Protein AF-A0A1Q9NBZ8-F1 (afdb_monomer_lite)

Foldseek 3Di:
DPDCVVVLLLVLQQVAFAPLCPVFFPPVPTGGNQRLLQQLLVLLLVQLVVLQVVCVVVVPPDDRDPSNLSSVCSNCVCSLCSPVNHDDPVVCVVDVCSVVVVVVSSVVSLVVVLVVCCVVPVVVSVVSCCSHPNPCDPLSVLSSVLSSLLSQLVVLVVCVVVVRGDPVSSVVSNVVSVVSLVVCCVSTVVSVVCVVVCVSPPDPVNVVVVVD

Sequence (212 aa):
MPNFQHYWGISRLKQLLRQGWVNNVPISAIESVADHSFAVGYFSYIFSLWENDLRSKKKQDLLKLEASKYCVAGLFHDIAESYYIDFDKNVIDLVPEAKSLKKTAETRGFNKILEFWAKKNRNISKNMEKLFIENLDQESKLFIEVIDKIELHWQTLTYYMNNWISLSNAQPFITSTYEFIKKNQEKFNFIENLLKEKLIFENLQNVIDIKK

Radius of gyration: 18.51 Å; chains: 1; bounding box: 54×41×49 Å

Structure (mmCIF, N/CA/C/O backbone):
data_AF-A0A1Q9NBZ8-F1
#
_entry.id   AF-A0A1Q9NBZ8-F1
#
loop_
_atom_site.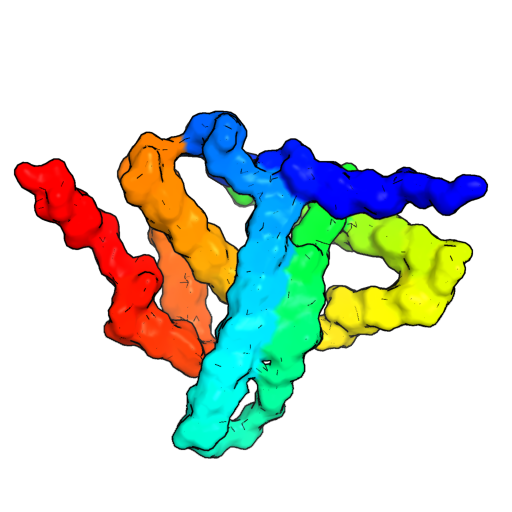group_PDB
_atom_site.id
_atom_site.type_symbol
_atom_site.label_atom_id
_atom_site.label_alt_id
_atom_site.label_comp_id
_atom_site.label_asym_id
_atom_site.label_entity_id
_atom_site.label_seq_id
_atom_site.pdbx_PDB_ins_code
_atom_site.Cartn_x
_atom_site.Cartn_y
_atom_site.Cartn_z
_atom_site.occupancy
_atom_site.B_iso_or_equiv
_atom_site.auth_seq_id
_atom_site.auth_comp_id
_atom_site.auth_asym_id
_atom_site.auth_atom_id
_atom_site.pdbx_PDB_model_num
ATOM 1 N N . MET A 1 1 ? -28.990 1.080 -21.555 1.00 34.16 1 MET A N 1
ATOM 2 C CA . MET A 1 1 ? -27.771 0.322 -21.187 1.00 34.16 1 MET A CA 1
ATOM 3 C C . MET A 1 1 ? -27.045 1.067 -20.072 1.00 34.16 1 MET A C 1
ATOM 5 O O . MET A 1 1 ? -27.006 2.292 -20.148 1.00 34.16 1 MET A O 1
ATOM 9 N N . PRO A 1 2 ? -26.519 0.404 -19.026 1.00 46.19 2 PRO A N 1
ATOM 10 C CA . PRO A 1 2 ? -25.691 1.080 -18.028 1.00 46.19 2 PRO A CA 1
ATOM 11 C C . PRO A 1 2 ? -24.441 1.657 -18.710 1.00 46.19 2 PRO A C 1
ATOM 13 O O . PRO A 1 2 ? -23.781 0.953 -19.468 1.00 46.19 2 PRO A O 1
ATOM 16 N N . ASN A 1 3 ? -24.121 2.934 -18.477 1.00 45.06 3 ASN A N 1
ATOM 17 C CA . ASN A 1 3 ? -22.893 3.547 -18.998 1.00 45.06 3 ASN A CA 1
ATOM 18 C C . ASN A 1 3 ? -21.668 2.870 -18.357 1.00 45.06 3 ASN A C 1
ATOM 20 O O . ASN A 1 3 ? -21.327 3.157 -17.211 1.00 45.06 3 ASN A O 1
ATOM 24 N N . PHE A 1 4 ? -20.994 1.996 -19.111 1.00 51.19 4 PHE A N 1
ATOM 25 C CA . PHE A 1 4 ? -19.791 1.253 -18.702 1.00 51.19 4 PHE A CA 1
ATOM 26 C C . PHE A 1 4 ? -18.537 2.122 -18.506 1.00 51.19 4 PHE A C 1
ATOM 28 O O . PHE A 1 4 ? -17.512 1.627 -18.043 1.00 51.19 4 PHE A O 1
ATOM 35 N N . GLN A 1 5 ? -18.614 3.424 -18.788 1.00 51.50 5 GLN A N 1
ATOM 36 C CA . GLN A 1 5 ? -17.497 4.373 -18.699 1.00 51.50 5 GLN A CA 1
ATOM 37 C C . GLN A 1 5 ? -16.867 4.502 -17.300 1.00 51.50 5 GLN A C 1
ATOM 39 O O . GLN A 1 5 ? -15.828 5.131 -17.172 1.00 51.50 5 GLN A O 1
ATOM 44 N N . HIS A 1 6 ? -17.450 3.913 -16.251 1.00 53.34 6 HIS A N 1
ATOM 45 C CA . HIS A 1 6 ? -16.929 4.006 -14.878 1.00 53.34 6 HIS A CA 1
ATOM 46 C C . HIS A 1 6 ? -16.349 2.698 -14.337 1.00 53.34 6 HIS A C 1
ATOM 48 O O . HIS A 1 6 ? -15.442 2.746 -13.510 1.00 53.34 6 HIS A O 1
ATOM 54 N N . TYR A 1 7 ? -16.723 1.546 -14.915 1.00 57.97 7 TYR A N 1
ATOM 55 C CA . TYR A 1 7 ? -15.861 0.357 -14.850 1.00 57.97 7 TYR A CA 1
ATOM 56 C C . TYR A 1 7 ? -14.496 0.630 -15.490 1.00 57.97 7 TYR A C 1
ATOM 58 O O . TYR A 1 7 ? -13.533 -0.073 -15.197 1.00 57.97 7 TYR A O 1
ATOM 66 N N . TRP A 1 8 ? -14.399 1.673 -16.320 1.00 59.75 8 TRP A N 1
ATOM 67 C CA . TRP A 1 8 ? -13.157 2.142 -16.918 1.00 59.75 8 TRP A CA 1
ATOM 68 C C . TRP A 1 8 ? -12.096 2.518 -15.883 1.00 59.75 8 TRP A C 1
ATOM 70 O O . TRP A 1 8 ? -10.940 2.222 -16.126 1.00 59.75 8 TRP A O 1
ATOM 80 N N . GLY A 1 9 ? -12.454 3.086 -14.723 1.00 72.56 9 GLY A N 1
ATOM 81 C CA . GLY A 1 9 ? -11.465 3.452 -13.699 1.00 72.56 9 GLY A CA 1
ATOM 82 C C . GLY A 1 9 ? -10.737 2.224 -13.145 1.00 72.56 9 GLY A C 1
ATOM 83 O O . GLY A 1 9 ? -9.520 2.114 -13.250 1.00 72.56 9 GLY A O 1
ATOM 84 N N . ILE A 1 10 ? -11.500 1.240 -12.662 1.00 79.75 10 ILE A N 1
ATOM 85 C CA . ILE A 1 10 ? -10.950 -0.031 -12.163 1.00 79.75 10 ILE A CA 1
ATOM 86 C C . ILE A 1 10 ? -10.291 -0.839 -13.286 1.00 79.75 10 ILE A C 1
ATOM 88 O O . ILE A 1 10 ? -9.217 -1.399 -13.097 1.00 79.75 10 ILE A O 1
ATOM 92 N N . SER A 1 11 ? -10.901 -0.888 -14.475 1.00 85.12 11 SER A N 1
ATOM 93 C CA . SER A 1 11 ? -10.314 -1.592 -15.625 1.00 85.12 11 SER A CA 1
ATOM 94 C C . SER A 1 11 ? -9.009 -0.946 -16.084 1.00 85.12 11 SER A C 1
ATOM 96 O O . SER A 1 11 ? -8.118 -1.646 -16.547 1.00 85.12 11 SER A O 1
ATOM 98 N N . ARG A 1 12 ? -8.876 0.373 -15.923 1.00 87.62 12 ARG A N 1
ATOM 99 C CA . ARG A 1 12 ? -7.651 1.109 -16.216 1.00 87.62 12 ARG A CA 1
ATOM 100 C C . ARG A 1 12 ? -6.565 0.818 -15.193 1.00 87.62 12 ARG A C 1
ATOM 102 O O . ARG A 1 12 ? -5.446 0.578 -15.616 1.00 87.62 12 ARG A O 1
ATOM 109 N N . LEU A 1 13 ? -6.877 0.733 -13.897 1.00 91.06 13 LEU A N 1
ATOM 110 C CA . LEU A 1 13 ? -5.887 0.317 -12.889 1.00 91.06 13 LEU A CA 1
ATOM 111 C C . LEU A 1 13 ? -5.285 -1.063 -13.193 1.00 91.06 13 LEU A C 1
ATOM 113 O O . LEU A 1 13 ? -4.101 -1.257 -12.969 1.00 91.06 13 LEU A O 1
ATOM 117 N N . LYS A 1 14 ? -6.066 -1.989 -13.769 1.00 92.69 14 LYS A N 1
ATOM 118 C CA . LYS A 1 14 ? -5.575 -3.312 -14.208 1.00 92.69 14 LYS A CA 1
ATOM 119 C C . LYS A 1 14 ? -4.603 -3.258 -15.391 1.00 92.69 14 LYS A C 1
ATOM 121 O O . LYS A 1 14 ? -3.900 -4.223 -15.647 1.00 92.69 14 LYS A O 1
ATOM 126 N N . GLN A 1 15 ? -4.621 -2.173 -16.160 1.00 90.81 15 GLN A N 1
ATOM 127 C CA . GLN A 1 15 ? -3.758 -1.976 -17.329 1.00 90.81 15 GLN A CA 1
ATOM 128 C C . GLN A 1 15 ? -2.574 -1.052 -17.023 1.00 90.81 15 GLN A C 1
ATOM 130 O O . GLN A 1 15 ? -1.613 -1.012 -17.787 1.00 90.81 15 GLN A O 1
ATOM 135 N N . LEU A 1 16 ? -2.655 -0.281 -15.938 1.00 92.31 16 LEU A N 1
ATOM 136 C CA . LEU A 1 16 ? -1.588 0.601 -15.494 1.00 92.31 16 LEU A CA 1
ATOM 137 C C . LEU A 1 16 ? -0.566 -0.214 -14.713 1.00 92.31 16 LEU A C 1
ATOM 139 O O . LEU A 1 16 ? -0.859 -0.695 -13.625 1.00 92.31 16 LEU A O 1
ATOM 143 N N . LEU A 1 17 ? 0.624 -0.354 -15.285 1.00 94.62 17 LEU A N 1
ATOM 144 C CA . LEU A 1 17 ? 1.777 -0.932 -14.607 1.00 94.62 17 LEU A CA 1
ATOM 145 C C . LEU A 1 17 ? 2.313 0.048 -13.564 1.00 94.62 17 LEU A C 1
ATOM 147 O O . LEU A 1 17 ? 2.378 1.256 -13.833 1.00 94.62 17 LEU A O 1
ATOM 151 N N . ARG A 1 18 ? 2.757 -0.474 -12.419 1.00 93.75 18 ARG A N 1
ATOM 152 C CA . ARG A 1 18 ? 3.440 0.344 -11.412 1.00 93.75 18 ARG A CA 1
ATOM 153 C C . ARG A 1 18 ? 4.768 0.874 -11.945 1.00 93.75 18 ARG A C 1
ATOM 155 O O . ARG A 1 18 ? 5.666 0.106 -12.300 1.00 93.75 18 ARG A O 1
ATOM 162 N N . GLN A 1 19 ? 4.904 2.195 -11.997 1.00 90.44 19 GLN A N 1
ATOM 163 C CA . GLN A 1 19 ? 5.990 2.869 -12.711 1.00 90.44 19 GLN A CA 1
ATOM 164 C C . GLN A 1 19 ? 7.362 2.607 -12.096 1.00 90.44 19 GLN A C 1
ATOM 166 O O . GLN A 1 19 ? 8.328 2.444 -12.840 1.00 90.44 19 GLN A O 1
ATOM 171 N N . GLY A 1 20 ? 7.440 2.446 -10.771 1.00 88.62 20 GLY A N 1
ATOM 172 C CA . GLY A 1 20 ? 8.697 2.118 -10.087 1.00 88.62 20 GLY A CA 1
ATOM 173 C C . GLY A 1 20 ? 9.365 0.828 -10.592 1.00 88.62 20 GLY A C 1
ATOM 174 O O . GLY A 1 20 ? 10.584 0.671 -10.478 1.00 88.62 20 GLY A O 1
ATOM 175 N N . TRP A 1 21 ? 8.601 -0.079 -11.210 1.00 94.69 21 TRP A N 1
ATOM 176 C CA . TRP A 1 21 ? 9.106 -1.341 -11.754 1.00 94.69 21 TRP A CA 1
ATOM 177 C C . TRP A 1 21 ? 9.472 -1.290 -13.234 1.00 94.69 21 TRP A C 1
ATOM 179 O O . TRP A 1 21 ? 10.262 -2.121 -13.675 1.00 94.69 21 TRP A O 1
ATOM 189 N N . VAL A 1 22 ? 8.961 -0.319 -13.996 1.00 91.25 22 VAL A N 1
ATOM 190 C CA . VAL A 1 22 ? 9.066 -0.277 -15.470 1.00 91.25 22 VAL A CA 1
ATOM 191 C C . VAL A 1 22 ? 10.510 -0.322 -15.964 1.00 91.25 22 VAL A C 1
ATOM 193 O O . VAL A 1 22 ? 10.794 -0.963 -16.972 1.00 91.25 22 VAL A O 1
ATOM 196 N N . ASN A 1 23 ? 11.436 0.286 -15.223 1.00 88.31 23 ASN A N 1
ATOM 197 C CA . ASN A 1 23 ? 12.857 0.308 -15.580 1.00 88.31 23 ASN A CA 1
ATOM 198 C C . ASN A 1 23 ? 13.678 -0.828 -14.941 1.00 88.31 23 ASN A C 1
ATOM 200 O O . ASN A 1 23 ? 14.871 -0.947 -15.214 1.00 88.31 23 ASN A O 1
ATOM 204 N N . ASN A 1 24 ? 13.071 -1.639 -14.072 1.00 92.69 24 ASN A N 1
ATOM 205 C CA . ASN A 1 24 ? 13.775 -2.582 -13.198 1.00 92.69 24 ASN A CA 1
ATOM 206 C C . ASN A 1 24 ? 13.364 -4.047 -13.401 1.00 92.69 24 ASN A C 1
ATOM 208 O O . ASN A 1 24 ? 14.121 -4.934 -13.010 1.00 92.69 24 ASN A O 1
ATOM 212 N N . VAL A 1 25 ? 12.185 -4.292 -13.976 1.00 95.44 25 VAL A N 1
ATOM 213 C CA . VAL A 1 25 ? 11.522 -5.601 -14.062 1.00 95.44 25 VAL A CA 1
ATOM 214 C C . VAL A 1 25 ? 11.033 -5.840 -15.501 1.00 95.44 25 VAL A C 1
ATOM 216 O O . VAL A 1 25 ? 10.588 -4.892 -16.150 1.00 95.44 25 VAL A O 1
ATOM 219 N N . PRO A 1 26 ? 11.080 -7.077 -16.041 1.00 95.50 26 PRO A N 1
ATOM 220 C CA . PRO A 1 26 ? 10.480 -7.407 -17.330 1.00 95.50 26 PRO A CA 1
ATOM 221 C C . PRO A 1 26 ? 9.008 -7.005 -17.396 1.00 95.50 26 PRO A C 1
ATOM 223 O O . PRO A 1 26 ? 8.225 -7.373 -16.526 1.00 95.50 26 PRO A O 1
ATOM 226 N N . ILE A 1 27 ? 8.612 -6.324 -18.473 1.00 93.56 27 ILE A N 1
ATOM 227 C CA . ILE A 1 27 ? 7.264 -5.754 -18.617 1.00 93.56 27 ILE A CA 1
ATOM 228 C C . ILE A 1 27 ? 6.130 -6.773 -18.431 1.00 93.56 27 ILE A C 1
ATOM 230 O O . ILE A 1 27 ? 5.077 -6.432 -17.907 1.00 93.56 27 ILE A O 1
ATOM 234 N N . SER A 1 28 ? 6.353 -8.034 -18.814 1.00 93.88 28 SER A N 1
ATOM 235 C CA . SER A 1 28 ? 5.382 -9.125 -18.671 1.00 93.88 28 SER A CA 1
ATOM 236 C C . SER A 1 28 ? 5.165 -9.589 -17.229 1.00 93.88 28 SER A C 1
ATOM 238 O O . SER A 1 28 ? 4.247 -10.364 -16.983 1.00 93.88 28 SER A O 1
ATOM 240 N N . ALA A 1 29 ? 6.037 -9.184 -16.307 1.00 95.12 29 ALA A N 1
ATOM 241 C CA . ALA A 1 29 ? 6.014 -9.571 -14.902 1.00 95.12 29 ALA A CA 1
ATOM 242 C C . ALA A 1 29 ? 5.629 -8.415 -13.966 1.00 95.12 29 ALA A C 1
ATOM 244 O O . ALA A 1 29 ? 5.439 -8.649 -12.775 1.00 95.12 29 ALA A O 1
ATOM 245 N N . ILE A 1 30 ? 5.533 -7.184 -14.480 1.00 96.44 30 ILE A N 1
ATOM 246 C CA . ILE A 1 30 ? 5.185 -6.020 -13.668 1.00 96.44 30 ILE A CA 1
ATOM 247 C C . ILE A 1 30 ? 3.715 -6.108 -13.262 1.00 96.44 30 ILE A C 1
ATOM 249 O O . ILE A 1 30 ? 2.828 -6.218 -14.107 1.00 96.44 30 ILE A O 1
ATOM 253 N N . GLU A 1 31 ? 3.474 -6.015 -11.961 1.00 97.12 31 GLU A N 1
ATOM 254 C CA . GLU A 1 31 ? 2.144 -5.875 -11.386 1.00 97.12 31 GLU A CA 1
ATOM 255 C C . GLU A 1 31 ? 1.420 -4.618 -11.892 1.00 97.12 31 GLU A C 1
ATOM 257 O O . GLU A 1 31 ? 2.016 -3.562 -12.156 1.00 97.12 31 GLU A O 1
ATOM 262 N N . SER A 1 32 ? 0.100 -4.711 -11.975 1.00 96.69 32 SER A N 1
ATOM 263 C CA . SER A 1 32 ? -0.737 -3.542 -12.191 1.00 96.69 32 SER A CA 1
ATOM 264 C C . SER A 1 32 ? -0.991 -2.785 -10.882 1.00 96.69 32 SER A C 1
ATOM 266 O O . SER A 1 32 ? -0.898 -3.342 -9.789 1.00 96.69 32 SER A O 1
ATOM 268 N N . VAL A 1 33 ? -1.404 -1.519 -10.971 1.00 95.06 33 VAL A N 1
ATOM 269 C CA . VAL A 1 33 ? -1.858 -0.744 -9.799 1.00 95.06 33 VAL A CA 1
ATOM 270 C C . VAL A 1 33 ? -3.049 -1.430 -9.114 1.00 95.06 33 VAL A C 1
ATOM 272 O O . VAL A 1 33 ? -3.221 -1.331 -7.898 1.00 95.06 33 VAL A O 1
ATOM 275 N N . ALA A 1 34 ? -3.875 -2.164 -9.870 1.00 95.19 34 ALA A N 1
ATOM 276 C CA . ALA A 1 34 ? -4.969 -2.945 -9.297 1.00 95.19 34 ALA A CA 1
ATOM 277 C C . ALA A 1 34 ? -4.481 -4.140 -8.461 1.00 95.19 34 ALA A C 1
ATOM 279 O O . ALA A 1 34 ? -5.104 -4.428 -7.437 1.00 95.19 34 ALA A O 1
ATOM 280 N N . ASP A 1 35 ? -3.402 -4.814 -8.873 1.00 97.44 35 ASP A N 1
ATOM 281 C CA . ASP A 1 35 ? -2.810 -5.928 -8.117 1.00 97.44 35 ASP A CA 1
ATOM 282 C C . ASP A 1 35 ? -2.250 -5.419 -6.785 1.00 97.44 35 ASP A C 1
ATOM 284 O O . ASP A 1 35 ? -2.621 -5.926 -5.724 1.00 97.44 35 ASP A O 1
ATOM 288 N N . HIS A 1 36 ? -1.491 -4.323 -6.840 1.00 96.94 36 HIS A N 1
ATOM 289 C CA . HIS A 1 36 ? -0.984 -3.622 -5.665 1.00 96.94 36 HIS A CA 1
ATOM 290 C C . HIS A 1 36 ? -2.111 -3.184 -4.717 1.00 96.94 36 HIS A C 1
ATOM 292 O O . HIS A 1 36 ? -2.119 -3.521 -3.533 1.00 96.94 36 HIS A O 1
ATOM 298 N N . SER A 1 37 ? -3.132 -2.492 -5.235 1.00 95.31 37 SER A N 1
ATOM 299 C CA . SER A 1 37 ? -4.272 -2.031 -4.428 1.00 95.31 37 SER A CA 1
ATOM 300 C C . SER A 1 37 ? -5.023 -3.193 -3.769 1.00 95.31 37 SER A C 1
ATOM 302 O O . SER A 1 37 ? -5.477 -3.081 -2.626 1.00 95.31 37 SER A O 1
ATOM 304 N N . PHE A 1 38 ? -5.151 -4.326 -4.468 1.00 97.31 38 PHE A N 1
ATOM 305 C CA . PHE A 1 38 ? -5.721 -5.543 -3.900 1.00 97.31 38 PHE A CA 1
ATOM 306 C C . PHE A 1 38 ? -4.866 -6.080 -2.748 1.00 97.31 38 PHE A C 1
ATOM 308 O O . PHE A 1 38 ? -5.410 -6.351 -1.674 1.00 97.31 38 PHE A O 1
ATOM 315 N N . ALA A 1 39 ? -3.549 -6.188 -2.938 1.00 97.81 39 ALA A N 1
ATOM 316 C CA . ALA A 1 39 ? -2.622 -6.659 -1.914 1.00 97.81 39 ALA A CA 1
ATOM 317 C C . ALA A 1 39 ? -2.627 -5.746 -0.677 1.00 97.81 39 ALA A C 1
ATOM 319 O O . ALA A 1 39 ? -2.778 -6.236 0.443 1.00 97.81 39 ALA A O 1
ATOM 320 N N . VAL A 1 40 ? -2.588 -4.422 -0.863 1.00 97.38 40 VAL A N 1
ATOM 321 C CA . VAL A 1 40 ? -2.685 -3.442 0.231 1.00 97.38 40 VAL A CA 1
ATOM 322 C C . VAL A 1 40 ? -4.015 -3.570 0.972 1.00 97.38 40 VAL A C 1
ATOM 324 O O . VAL A 1 40 ? -4.030 -3.557 2.203 1.00 97.38 40 VAL A O 1
ATOM 327 N N . GLY A 1 41 ? -5.139 -3.743 0.270 1.00 96.50 41 GLY A N 1
ATOM 328 C CA . GLY A 1 41 ? -6.445 -3.979 0.894 1.00 96.50 41 GLY A CA 1
ATOM 329 C C . GLY A 1 41 ? -6.494 -5.277 1.708 1.00 96.50 41 GLY A C 1
ATOM 330 O O . GLY A 1 41 ? -6.924 -5.277 2.866 1.00 96.50 41 GLY A O 1
ATOM 331 N N . TYR A 1 42 ? -6.000 -6.376 1.133 1.00 97.88 42 TYR A N 1
ATOM 332 C CA . TYR A 1 42 ? -5.918 -7.680 1.790 1.00 97.88 42 TYR A CA 1
ATOM 333 C C . TYR A 1 42 ? -5.033 -7.635 3.041 1.00 97.88 42 TYR A C 1
ATOM 335 O O . TYR A 1 42 ? -5.474 -8.017 4.128 1.00 97.88 42 TYR A O 1
ATOM 343 N N . PHE A 1 43 ? -3.815 -7.105 2.926 1.00 97.50 43 PHE A N 1
ATOM 344 C CA . PHE A 1 43 ? -2.917 -6.935 4.061 1.00 97.50 43 PHE A CA 1
ATOM 345 C C . PHE A 1 43 ? -3.521 -6.006 5.108 1.00 97.50 43 PHE A C 1
ATOM 347 O O . PHE A 1 43 ? -3.513 -6.349 6.285 1.00 97.50 43 PHE A O 1
ATOM 354 N N . SER A 1 44 ? -4.154 -4.903 4.713 1.00 96.81 44 SER A N 1
ATOM 355 C CA . SER A 1 44 ? -4.814 -3.998 5.659 1.00 96.81 44 SER A CA 1
ATOM 356 C C . SER A 1 44 ? -5.877 -4.713 6.498 1.00 96.81 44 SER A C 1
ATOM 358 O O . SER A 1 44 ? -5.968 -4.490 7.707 1.00 96.81 44 SER A O 1
ATOM 360 N N . TYR A 1 45 ? -6.639 -5.630 5.893 1.00 97.06 45 TYR A N 1
ATOM 361 C CA . TYR A 1 45 ? -7.573 -6.481 6.625 1.00 97.06 45 TYR A CA 1
ATOM 362 C C . TYR A 1 45 ? -6.844 -7.393 7.623 1.00 97.06 45 TYR A C 1
ATOM 364 O O . TYR A 1 45 ? -7.123 -7.338 8.821 1.00 97.06 45 TYR A O 1
ATOM 372 N N . ILE A 1 46 ? -5.877 -8.190 7.161 1.00 97.75 46 ILE A N 1
ATOM 373 C CA . ILE A 1 46 ? -5.162 -9.168 7.997 1.00 97.75 46 ILE A CA 1
ATOM 374 C C . ILE A 1 46 ? -4.392 -8.493 9.140 1.00 97.75 46 ILE A C 1
ATOM 376 O O . ILE A 1 46 ? -4.533 -8.883 10.300 1.00 97.75 46 ILE A O 1
ATOM 380 N N . PHE A 1 47 ? -3.629 -7.444 8.846 1.00 96.75 47 PHE A N 1
ATOM 381 C CA . PHE A 1 47 ? -2.830 -6.730 9.838 1.00 96.75 47 PHE A CA 1
ATOM 382 C C . PHE A 1 47 ? -3.680 -5.976 10.852 1.00 96.75 47 PHE A C 1
ATOM 384 O O . PHE A 1 47 ? -3.287 -5.885 12.010 1.00 96.75 47 PHE A O 1
ATOM 391 N N . SER A 1 48 ? -4.870 -5.497 10.478 1.00 96.06 48 SER A N 1
ATOM 392 C CA . SER A 1 48 ? -5.782 -4.894 11.456 1.00 96.06 48 SER A CA 1
ATOM 393 C C . SER A 1 48 ? -6.318 -5.929 12.453 1.00 96.06 48 SER A C 1
ATOM 395 O O . SER A 1 48 ? -6.450 -5.635 13.642 1.00 96.06 48 SER A O 1
ATOM 397 N N . LEU A 1 49 ? -6.587 -7.163 12.004 1.00 96.88 49 LEU A N 1
ATOM 398 C CA . LEU A 1 49 ? -6.975 -8.263 12.888 1.00 96.88 49 LEU A CA 1
ATOM 399 C C . LEU A 1 49 ? -5.822 -8.652 13.815 1.00 96.88 49 LEU A C 1
ATOM 401 O O . LEU A 1 49 ? -6.043 -8.811 15.016 1.00 96.88 49 LEU A O 1
ATOM 405 N N . TRP A 1 50 ? -4.605 -8.749 13.277 1.00 95.81 50 TRP A N 1
ATOM 406 C CA . TRP A 1 50 ? -3.422 -9.068 14.070 1.00 95.81 50 TRP A CA 1
ATOM 407 C C . TRP A 1 50 ? -3.114 -7.980 15.104 1.00 95.81 50 TRP A C 1
ATOM 409 O O . TRP A 1 50 ? -2.915 -8.280 16.278 1.00 95.81 50 TRP A O 1
ATOM 419 N N . GLU A 1 51 ? -3.162 -6.710 14.707 1.00 95.50 51 GLU A N 1
ATOM 420 C CA . GLU A 1 51 ? -2.951 -5.580 15.610 1.00 95.50 51 GLU A CA 1
ATOM 421 C C . GLU A 1 51 ? -3.968 -5.574 16.755 1.00 95.50 51 GLU A C 1
ATOM 423 O O . GLU A 1 51 ? -3.600 -5.379 17.910 1.00 95.50 51 GLU A O 1
ATOM 428 N N . ASN A 1 52 ? -5.241 -5.852 16.464 1.00 94.94 52 ASN A N 1
ATOM 429 C CA . ASN A 1 52 ? -6.281 -5.952 17.486 1.00 94.94 52 ASN A CA 1
ATOM 430 C C . ASN A 1 52 ? -6.027 -7.091 18.486 1.00 94.94 52 ASN A C 1
ATOM 432 O O . ASN A 1 52 ? -6.226 -6.903 19.688 1.00 94.94 52 ASN A O 1
ATOM 436 N N . ASP A 1 53 ? -5.588 -8.257 18.008 1.00 95.06 53 ASP A N 1
ATOM 437 C CA . ASP A 1 53 ? -5.201 -9.382 18.867 1.00 95.06 53 ASP A CA 1
ATOM 438 C C . ASP A 1 53 ? -4.019 -9.004 19.780 1.00 95.06 53 ASP A C 1
ATOM 440 O O . ASP A 1 53 ? -4.057 -9.242 20.990 1.00 95.06 53 ASP A O 1
ATOM 444 N N . LEU A 1 54 ? -3.009 -8.315 19.242 1.00 93.94 54 LEU A N 1
ATOM 445 C CA . LEU A 1 54 ? -1.856 -7.845 20.015 1.00 93.94 54 LEU A CA 1
ATOM 446 C C . LEU A 1 54 ? -2.226 -6.770 21.045 1.00 93.94 54 LEU A C 1
ATOM 448 O O . LEU A 1 54 ? -1.791 -6.864 22.196 1.00 93.94 54 LEU A O 1
ATOM 452 N N . ARG A 1 55 ? -3.057 -5.786 20.673 1.00 92.75 55 ARG A N 1
ATOM 453 C CA . ARG A 1 55 ? -3.587 -4.757 21.589 1.00 92.75 55 ARG A CA 1
ATOM 454 C C . ARG A 1 55 ? -4.349 -5.400 22.748 1.00 92.75 55 ARG A C 1
ATOM 456 O O . ARG A 1 55 ? -4.123 -5.043 23.906 1.00 92.75 55 ARG A O 1
ATOM 463 N N . SER A 1 56 ? -5.181 -6.402 22.448 1.00 91.06 56 SER A N 1
ATOM 464 C CA . SER A 1 56 ? -5.934 -7.165 23.449 1.00 91.06 56 SER A CA 1
ATOM 465 C C . SER A 1 56 ? -5.009 -7.912 24.416 1.00 91.06 56 SER A C 1
ATOM 467 O O . SER A 1 56 ? -5.155 -7.778 25.633 1.00 91.06 56 SER A O 1
ATOM 469 N N . LYS A 1 57 ? -3.996 -8.622 23.903 1.00 90.31 57 LYS A N 1
ATOM 470 C CA . LYS A 1 57 ? -3.000 -9.341 24.720 1.00 90.31 57 LYS A CA 1
ATOM 471 C C . LYS A 1 57 ? -2.169 -8.409 25.603 1.00 90.31 57 LYS A C 1
ATOM 473 O O . LYS A 1 57 ? -1.895 -8.747 26.753 1.00 90.31 57 LYS A O 1
ATOM 478 N N . LYS A 1 58 ? -1.799 -7.227 25.097 1.00 88.06 58 LYS A N 1
ATOM 479 C CA . LYS A 1 58 ? -1.061 -6.198 25.851 1.00 88.06 58 LYS A CA 1
ATOM 480 C C . LYS A 1 58 ? -1.952 -5.384 26.807 1.00 88.06 58 LYS A C 1
ATOM 482 O O . LYS A 1 58 ? -1.423 -4.535 27.517 1.00 88.06 58 LYS A O 1
ATOM 487 N N . LYS A 1 59 ? -3.272 -5.634 26.850 1.00 82.62 59 LYS A N 1
ATOM 488 C CA . LYS A 1 59 ? -4.265 -4.852 27.617 1.00 82.62 59 LYS A CA 1
ATOM 489 C C . LYS A 1 59 ? -4.167 -3.343 27.348 1.00 82.62 59 LYS A C 1
ATOM 491 O O . LYS A 1 59 ? -4.325 -2.533 28.257 1.00 82.62 59 LYS A O 1
ATOM 496 N N . GLN A 1 60 ? -3.862 -2.970 26.107 1.00 80.00 60 GLN A N 1
ATOM 497 C CA . GLN A 1 60 ? -3.829 -1.571 25.695 1.00 80.00 60 GLN A CA 1
ATOM 498 C C . GLN A 1 60 ? -5.266 -1.069 25.544 1.00 80.00 60 GLN A C 1
ATOM 500 O O . GLN A 1 60 ? -6.049 -1.670 24.811 1.00 80.00 60 GLN A O 1
ATOM 505 N N . ASP A 1 61 ? -5.599 0.036 26.212 1.00 75.44 61 ASP A N 1
ATOM 506 C CA . ASP A 1 61 ? -6.903 0.697 26.086 1.00 75.44 61 ASP A CA 1
ATOM 507 C C . ASP A 1 61 ? -6.940 1.562 24.814 1.00 75.44 61 ASP A C 1
ATOM 509 O O . ASP A 1 61 ? -7.009 2.789 24.843 1.00 75.44 61 ASP A O 1
ATOM 513 N N . LEU A 1 62 ? -6.754 0.902 23.670 1.00 78.56 62 LEU A N 1
ATOM 514 C CA . LEU A 1 62 ? -6.797 1.503 22.343 1.00 78.56 62 LEU A CA 1
ATOM 515 C C . LEU A 1 62 ? -8.057 1.040 21.622 1.00 78.56 62 LEU A C 1
ATOM 517 O O . LEU A 1 62 ? -8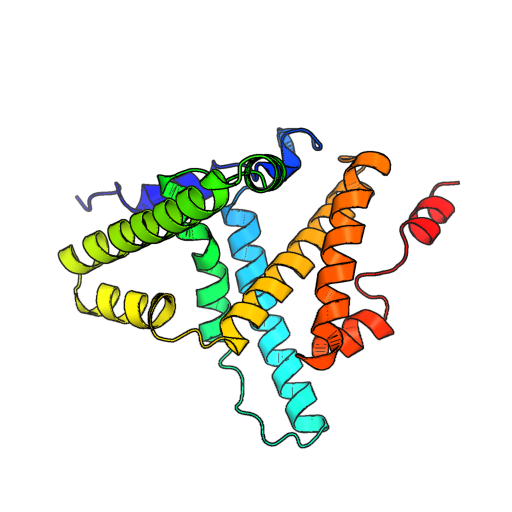.463 -0.120 21.723 1.00 78.56 62 LEU A O 1
ATOM 521 N N . LEU A 1 63 ? -8.643 1.941 20.835 1.00 80.94 63 LEU A N 1
ATOM 522 C CA . LEU A 1 63 ? -9.783 1.603 19.994 1.00 80.94 63 LEU A CA 1
ATOM 523 C C . LEU A 1 63 ? -9.419 0.462 19.037 1.00 80.94 63 LEU A C 1
ATOM 525 O O . LEU A 1 63 ? -8.331 0.416 18.450 1.00 80.94 63 LEU A O 1
ATOM 529 N N . LYS A 1 64 ? -10.361 -0.470 18.890 1.00 87.00 64 LYS A N 1
ATOM 530 C CA . LYS A 1 64 ? -10.244 -1.584 17.957 1.00 87.00 64 LYS A CA 1
ATOM 531 C C . LYS A 1 64 ? -10.250 -1.045 16.527 1.00 87.00 64 LYS A C 1
ATOM 533 O O . LYS A 1 64 ? -11.125 -0.267 16.156 1.00 87.00 64 LYS A O 1
ATOM 538 N N . LEU A 1 65 ? -9.312 -1.511 15.714 1.00 89.94 65 LEU A N 1
ATOM 539 C CA . LEU A 1 65 ? -9.268 -1.208 14.291 1.00 89.94 65 LEU A CA 1
ATOM 540 C C . LEU A 1 65 ? -10.414 -1.932 13.570 1.00 89.94 65 LEU A C 1
ATOM 542 O O . LEU A 1 65 ? -10.538 -3.157 13.653 1.00 89.94 65 LEU A O 1
ATOM 546 N N . GLU A 1 66 ? -11.253 -1.192 12.848 1.00 90.81 66 GLU A N 1
ATOM 547 C CA . GLU A 1 66 ? -12.334 -1.759 12.035 1.00 90.81 66 GLU A CA 1
ATOM 548 C C . GLU A 1 66 ? -11.781 -2.339 10.724 1.00 90.81 66 GLU A C 1
ATOM 550 O O . GLU A 1 66 ? -11.602 -1.625 9.741 1.00 90.81 66 GLU A O 1
ATOM 555 N N . ALA A 1 67 ? -11.511 -3.646 10.683 1.00 92.25 67 ALA A N 1
ATOM 556 C CA . ALA A 1 67 ? -10.810 -4.290 9.565 1.00 92.25 67 ALA A CA 1
ATOM 557 C C . ALA A 1 67 ? -11.404 -4.013 8.170 1.00 92.25 67 ALA A C 1
ATOM 559 O O . ALA A 1 67 ? -10.669 -3.828 7.201 1.00 92.25 67 ALA A O 1
ATOM 560 N N . SER A 1 68 ? -12.733 -3.937 8.056 1.00 90.69 68 SER A N 1
ATOM 561 C CA . SER A 1 68 ? -13.410 -3.592 6.799 1.00 90.69 68 SER A CA 1
ATOM 562 C C . SER A 1 68 ? -13.103 -2.165 6.338 1.00 90.69 68 SER A C 1
ATOM 564 O O . SER A 1 68 ? -12.883 -1.954 5.147 1.00 90.69 68 SER A O 1
ATOM 566 N N . LYS A 1 69 ? -13.028 -1.198 7.263 1.00 88.38 69 LYS A N 1
ATOM 567 C CA . LYS A 1 69 ? -12.646 0.192 6.974 1.00 88.38 69 LYS A CA 1
ATOM 568 C C . LYS A 1 69 ? -11.232 0.250 6.396 1.00 88.38 69 LYS A C 1
ATOM 570 O O . LYS A 1 69 ? -11.033 0.882 5.364 1.00 88.38 69 LYS A O 1
ATOM 575 N N . TYR A 1 70 ? -10.275 -0.440 7.018 1.00 90.56 70 TYR A N 1
ATOM 576 C CA . TYR A 1 70 ? -8.881 -0.476 6.558 1.00 90.56 70 TYR A CA 1
ATOM 577 C C . TYR A 1 70 ? -8.715 -1.211 5.226 1.00 90.56 70 TYR A C 1
ATOM 579 O O . TYR A 1 70 ? -7.991 -0.741 4.356 1.00 90.56 70 TYR A O 1
ATOM 587 N N . CYS A 1 71 ? -9.437 -2.315 5.024 1.00 92.81 71 CYS A N 1
ATOM 588 C CA . CYS A 1 71 ? -9.472 -3.015 3.741 1.00 92.81 71 CYS A CA 1
ATOM 589 C C . CYS A 1 71 ? -9.957 -2.099 2.609 1.00 92.81 71 CYS A C 1
ATOM 591 O O . CYS A 1 71 ? -9.293 -1.965 1.584 1.00 92.81 71 CYS A O 1
ATOM 593 N N . VAL A 1 72 ? -11.083 -1.408 2.817 1.00 89.19 72 VAL A N 1
ATOM 594 C CA . VAL A 1 72 ? -11.625 -0.463 1.831 1.00 89.19 72 VAL A CA 1
ATOM 595 C C . VAL A 1 72 ? -10.680 0.718 1.615 1.00 89.19 72 VAL A C 1
ATOM 597 O O . VAL A 1 72 ? -10.505 1.138 0.477 1.00 89.19 72 VAL A O 1
ATOM 600 N N . ALA A 1 73 ? -10.035 1.229 2.664 1.00 87.88 73 ALA A N 1
ATOM 601 C CA . ALA A 1 73 ? -9.029 2.276 2.518 1.00 87.88 73 ALA A CA 1
ATOM 602 C C . ALA A 1 73 ? -7.861 1.817 1.627 1.00 87.88 73 ALA A C 1
ATOM 604 O O . ALA A 1 73 ? -7.509 2.526 0.688 1.00 87.88 73 ALA A O 1
ATOM 605 N N . GLY A 1 74 ? -7.331 0.611 1.850 1.00 91.19 74 GLY A N 1
ATOM 606 C CA . GLY A 1 74 ? -6.263 0.034 1.030 1.00 91.19 74 GLY A CA 1
ATOM 607 C C . GLY A 1 74 ? -6.670 -0.207 -0.427 1.00 91.19 74 GLY A C 1
ATOM 608 O O . GLY A 1 74 ? -5.942 0.170 -1.336 1.00 91.19 74 GLY A O 1
ATOM 609 N N . LEU A 1 75 ? -7.872 -0.736 -0.675 1.00 90.50 75 LEU A N 1
ATOM 610 C CA . LEU A 1 75 ? -8.369 -1.009 -2.035 1.00 90.50 75 LEU A CA 1
ATOM 611 C C . LEU A 1 75 ? -8.501 0.236 -2.925 1.00 90.50 75 LEU A C 1
ATOM 613 O O . LEU A 1 75 ? -8.570 0.120 -4.146 1.00 90.50 75 LEU A O 1
ATOM 617 N N . PHE A 1 76 ? -8.606 1.415 -2.320 1.00 86.44 76 PHE A N 1
ATOM 618 C CA . PHE A 1 76 ? -8.917 2.658 -3.018 1.00 86.44 76 PHE A CA 1
ATOM 619 C C . PHE A 1 76 ? -7.827 3.721 -2.865 1.00 86.44 76 PHE A C 1
ATOM 621 O O . PHE A 1 76 ? -7.993 4.803 -3.423 1.00 86.44 76 PHE A O 1
ATOM 628 N N . HIS A 1 77 ? -6.743 3.452 -2.131 1.00 86.75 77 HIS A N 1
ATOM 629 C CA . HIS A 1 77 ? -5.733 4.471 -1.833 1.00 86.75 77 HIS A CA 1
ATOM 630 C C . HIS A 1 77 ? -5.120 5.083 -3.109 1.00 86.75 77 HIS A C 1
ATOM 632 O O . HIS A 1 77 ? -5.011 6.305 -3.191 1.00 86.75 77 HIS A O 1
ATOM 638 N N . ASP A 1 78 ? -4.904 4.264 -4.144 1.00 89.12 78 ASP A N 1
ATOM 639 C CA . ASP A 1 78 ? -4.393 4.682 -5.459 1.00 89.12 78 ASP A CA 1
ATOM 640 C C . ASP A 1 78 ? -5.487 4.823 -6.535 1.00 89.12 78 ASP A C 1
ATOM 642 O O . ASP A 1 78 ? -5.215 4.949 -7.731 1.00 89.12 78 ASP A O 1
ATOM 646 N N . ILE A 1 79 ? -6.777 4.858 -6.167 1.00 86.50 79 ILE A N 1
ATOM 647 C CA . ILE A 1 79 ? -7.858 4.887 -7.172 1.00 86.50 79 ILE A CA 1
ATOM 648 C C . ILE A 1 79 ? -7.793 6.119 -8.091 1.00 86.50 79 ILE A C 1
ATOM 650 O O . ILE A 1 79 ? -8.252 6.079 -9.239 1.00 86.50 79 ILE A O 1
ATOM 654 N N . ALA A 1 80 ? -7.208 7.219 -7.614 1.00 84.31 80 ALA A N 1
ATOM 655 C CA . ALA A 1 80 ? -7.037 8.437 -8.395 1.00 84.31 80 ALA A CA 1
ATOM 656 C C . ALA A 1 80 ? -6.055 8.271 -9.573 1.00 84.31 80 ALA A C 1
ATOM 658 O O . ALA A 1 80 ? -6.184 8.987 -10.573 1.00 84.31 80 ALA A O 1
ATOM 659 N N . GLU A 1 81 ? -5.147 7.292 -9.519 1.00 85.25 81 GLU A N 1
ATOM 660 C CA . GLU A 1 81 ? -4.193 6.983 -10.593 1.00 85.25 81 GLU A CA 1
ATOM 661 C C . GLU A 1 81 ? -4.890 6.499 -11.868 1.00 85.25 81 GLU A C 1
ATOM 663 O O . GLU A 1 81 ? -4.405 6.712 -12.981 1.00 85.25 81 GLU A O 1
ATOM 668 N N . SER A 1 82 ? -6.117 5.980 -11.740 1.00 83.81 82 SER A N 1
ATOM 669 C CA . SER A 1 82 ? -6.970 5.666 -12.889 1.00 83.81 82 SER A CA 1
ATOM 670 C C . SER A 1 82 ? -7.243 6.876 -13.794 1.00 83.81 82 SER A C 1
ATOM 672 O O . SER A 1 82 ? -7.564 6.699 -14.968 1.00 83.81 82 SER A O 1
ATOM 674 N N . TYR A 1 83 ? -7.081 8.106 -13.295 1.00 79.75 83 TYR A N 1
ATOM 675 C CA . TYR A 1 83 ? -7.236 9.333 -14.079 1.00 79.75 83 TYR A CA 1
ATOM 676 C C . TYR A 1 83 ? -5.913 9.978 -14.493 1.00 79.75 83 TYR A C 1
ATOM 678 O O . TYR A 1 83 ? -5.874 10.599 -15.556 1.00 79.75 83 TYR A O 1
ATOM 686 N N . TYR A 1 84 ? -4.861 9.861 -13.679 1.00 70.75 84 TYR A N 1
ATOM 687 C CA . TYR A 1 84 ? -3.648 10.674 -13.825 1.00 70.75 84 TYR A CA 1
ATOM 688 C C . TYR A 1 84 ? -2.340 9.883 -13.899 1.00 70.75 84 TYR A C 1
ATOM 690 O O . TYR A 1 84 ? -1.310 10.540 -13.899 1.00 70.75 84 TYR A O 1
ATOM 698 N N . ILE A 1 85 ? -2.407 8.550 -14.057 1.00 74.12 85 ILE A N 1
ATOM 699 C CA . ILE A 1 85 ? -1.291 7.578 -14.054 1.00 74.12 85 ILE A CA 1
ATOM 700 C C . ILE A 1 85 ? -0.542 7.498 -12.710 1.00 74.12 85 ILE A C 1
ATOM 702 O O . ILE A 1 85 ? -0.658 8.397 -11.880 1.00 74.12 85 ILE A O 1
ATOM 706 N N . ASP A 1 86 ? 0.175 6.393 -12.489 1.00 75.69 86 ASP A N 1
ATOM 707 C CA . ASP A 1 86 ? 1.079 6.220 -11.343 1.00 75.69 86 ASP A CA 1
ATOM 708 C C . ASP A 1 86 ? 2.305 7.133 -11.527 1.00 75.69 86 ASP A C 1
ATOM 710 O O . ASP A 1 86 ? 2.905 7.175 -12.606 1.00 75.69 86 ASP A O 1
ATOM 714 N N . PHE A 1 87 ? 2.648 7.911 -10.501 1.00 75.44 87 PHE A N 1
ATOM 715 C CA . PHE A 1 87 ? 3.784 8.832 -10.537 1.00 75.44 87 PHE A CA 1
ATOM 716 C C . PHE A 1 87 ? 5.014 8.180 -9.902 1.00 75.44 87 PHE A C 1
ATOM 718 O O . PHE A 1 87 ? 5.051 7.953 -8.693 1.00 75.44 87 PHE A O 1
ATOM 725 N N . ASP A 1 88 ? 6.071 7.983 -10.695 1.00 76.56 88 ASP A N 1
ATOM 726 C CA . ASP A 1 88 ? 7.346 7.467 -10.193 1.00 76.56 88 ASP A CA 1
ATOM 727 C C . ASP A 1 88 ? 7.940 8.385 -9.105 1.00 76.56 88 ASP A C 1
ATOM 729 O O . ASP A 1 88 ? 8.080 9.603 -9.272 1.00 76.56 88 ASP A O 1
ATOM 733 N N . LYS A 1 89 ? 8.329 7.782 -7.978 1.00 71.31 89 LYS A N 1
ATOM 734 C CA . LYS A 1 89 ? 8.875 8.495 -6.819 1.00 71.31 89 LYS A CA 1
ATOM 735 C C . LYS A 1 89 ? 10.170 9.253 -7.127 1.00 71.31 89 LYS A C 1
ATOM 737 O O . LYS A 1 89 ? 10.353 10.350 -6.607 1.00 71.31 89 LYS A O 1
ATOM 742 N N . ASN A 1 90 ? 11.037 8.724 -7.985 1.00 69.06 90 ASN A N 1
ATOM 743 C CA . ASN A 1 90 ? 12.271 9.393 -8.390 1.00 69.06 90 ASN A CA 1
ATOM 744 C C . ASN A 1 90 ? 11.963 10.689 -9.147 1.00 69.06 90 ASN A C 1
ATOM 746 O O . ASN A 1 90 ? 12.627 11.696 -8.931 1.00 69.06 90 ASN A O 1
ATOM 750 N N . VAL A 1 91 ? 10.915 10.702 -9.978 1.00 69.69 91 VAL A N 1
ATOM 751 C CA . VAL A 1 91 ? 10.462 11.925 -10.662 1.00 69.69 91 VAL A CA 1
ATOM 752 C C . VAL A 1 91 ? 9.914 12.934 -9.651 1.00 69.69 91 VAL A C 1
ATOM 754 O O . VAL A 1 91 ? 10.220 14.123 -9.737 1.00 69.69 91 VAL A O 1
ATOM 757 N N . ILE A 1 92 ? 9.147 12.465 -8.662 1.00 72.25 92 ILE A N 1
ATOM 758 C CA . ILE A 1 92 ? 8.582 13.319 -7.609 1.00 72.25 92 ILE A CA 1
ATOM 759 C C . ILE A 1 92 ? 9.674 13.960 -6.743 1.00 72.25 92 ILE A C 1
ATOM 761 O O . ILE A 1 92 ? 9.559 15.127 -6.375 1.00 72.25 92 ILE A O 1
ATOM 765 N N . ASP A 1 93 ? 10.708 13.207 -6.373 1.00 71.38 93 ASP A N 1
ATOM 766 C CA . ASP A 1 93 ? 11.766 13.705 -5.491 1.00 71.38 93 ASP A CA 1
ATOM 767 C C . ASP A 1 93 ? 12.758 14.632 -6.218 1.00 71.38 93 ASP A C 1
ATOM 769 O O . ASP A 1 93 ? 13.365 15.487 -5.574 1.00 71.38 93 ASP A O 1
ATOM 773 N N . LEU A 1 94 ? 12.872 14.532 -7.549 1.00 72.94 94 LEU A N 1
ATOM 774 C CA . LEU A 1 94 ? 13.712 15.410 -8.374 1.00 72.94 94 LEU A CA 1
ATOM 775 C C . LEU A 1 94 ? 13.049 16.749 -8.736 1.00 72.94 94 LEU A C 1
ATOM 777 O O . LEU A 1 94 ? 13.755 17.703 -9.063 1.00 72.94 94 LEU A O 1
ATOM 781 N N . VAL A 1 95 ? 11.716 16.838 -8.686 1.00 75.75 95 VAL A N 1
ATOM 782 C CA . VAL A 1 95 ? 10.959 18.034 -9.087 1.00 75.75 95 VAL A CA 1
ATOM 783 C C . VAL A 1 95 ? 10.124 18.533 -7.899 1.00 75.75 95 VAL A C 1
ATOM 785 O O . VAL A 1 95 ? 9.088 17.942 -7.593 1.00 75.75 95 VAL A O 1
ATOM 788 N N . PRO A 1 96 ? 10.519 19.625 -7.218 1.00 71.06 96 PRO A N 1
ATOM 789 C CA . PRO A 1 96 ? 9.809 20.145 -6.043 1.00 71.06 96 PRO A CA 1
ATOM 790 C C . PRO A 1 96 ? 8.307 20.388 -6.275 1.00 71.06 96 PRO A C 1
ATOM 792 O O . PRO A 1 96 ? 7.479 20.120 -5.401 1.00 71.06 96 PRO A O 1
ATOM 795 N N . GLU A 1 97 ? 7.936 20.836 -7.475 1.00 77.44 97 GLU A N 1
ATOM 796 C CA . GLU A 1 97 ? 6.557 21.078 -7.899 1.00 77.44 97 GLU A CA 1
ATOM 797 C C . GLU A 1 97 ? 5.769 19.780 -8.144 1.00 77.44 97 GLU A C 1
ATOM 799 O O . GLU A 1 97 ? 4.540 19.781 -8.066 1.00 77.44 97 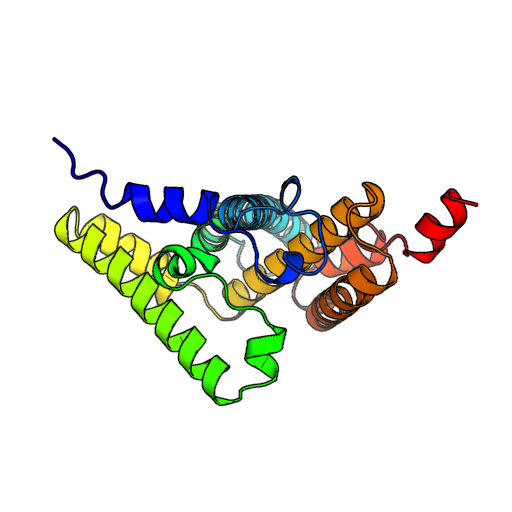GLU A O 1
ATOM 804 N N . ALA A 1 98 ? 6.432 18.645 -8.387 1.00 73.44 98 ALA A N 1
ATOM 805 C CA . ALA A 1 98 ? 5.757 17.377 -8.657 1.00 73.44 98 ALA A CA 1
ATOM 806 C C . ALA A 1 98 ? 4.990 16.853 -7.435 1.00 73.44 98 ALA A C 1
ATOM 808 O O . ALA A 1 98 ? 3.938 16.236 -7.599 1.00 73.44 98 ALA A O 1
ATOM 809 N N . LYS A 1 99 ? 5.432 17.160 -6.205 1.00 74.25 99 LYS A N 1
ATOM 810 C CA . LYS A 1 99 ? 4.691 16.803 -4.978 1.00 74.25 99 LYS A CA 1
ATOM 811 C C . LYS A 1 99 ? 3.336 17.503 -4.899 1.00 74.25 99 LYS A C 1
ATOM 813 O O . LYS A 1 99 ? 2.327 16.870 -4.579 1.00 74.25 99 LYS A O 1
ATOM 818 N N . SER A 1 100 ? 3.293 18.802 -5.198 1.00 79.38 100 SER A N 1
ATOM 819 C CA . SER A 1 100 ? 2.039 19.563 -5.188 1.00 79.38 100 SER A CA 1
ATOM 820 C C . SER A 1 100 ? 1.141 19.179 -6.368 1.00 79.38 100 SER A C 1
ATOM 822 O O . SER A 1 100 ? -0.079 19.068 -6.194 1.00 79.38 100 SER A O 1
ATOM 824 N N . LEU A 1 101 ? 1.729 18.884 -7.535 1.00 79.69 101 LEU A N 1
ATOM 825 C CA . LEU A 1 101 ? 1.006 18.335 -8.680 1.00 79.69 101 LEU A CA 1
ATOM 826 C C . LEU A 1 101 ? 0.374 16.980 -8.360 1.00 79.69 101 LEU A C 1
ATOM 828 O O . LEU A 1 101 ? -0.820 16.827 -8.612 1.00 79.69 101 LEU A O 1
ATOM 832 N N . LYS A 1 102 ? 1.122 16.037 -7.768 1.00 80.00 102 LYS A N 1
ATOM 833 C CA . LYS A 1 102 ? 0.607 14.712 -7.395 1.00 80.00 102 LYS A CA 1
ATOM 834 C C . LYS A 1 102 ? -0.597 14.843 -6.473 1.00 80.00 102 LYS A C 1
ATOM 836 O O . LYS A 1 102 ? -1.674 14.366 -6.807 1.00 80.00 102 LYS A O 1
ATOM 841 N N . LYS A 1 103 ? -0.459 15.600 -5.381 1.00 79.62 103 LYS A N 1
ATOM 842 C CA . LYS A 1 103 ? -1.557 15.823 -4.430 1.00 79.62 103 LYS A CA 1
ATOM 843 C C . LYS A 1 103 ? -2.792 16.435 -5.102 1.00 79.62 103 LYS A C 1
ATOM 845 O O . LYS A 1 103 ? -3.931 16.072 -4.799 1.00 79.62 103 LYS A O 1
ATOM 850 N N . THR A 1 104 ? -2.579 17.366 -6.031 1.00 82.19 104 THR A N 1
ATOM 851 C CA . THR A 1 104 ? -3.664 17.990 -6.801 1.00 82.19 104 THR A CA 1
ATOM 852 C C . THR A 1 104 ? -4.326 16.990 -7.749 1.00 82.19 104 THR A C 1
ATOM 854 O O . THR A 1 104 ? -5.553 16.976 -7.862 1.00 82.19 104 THR A O 1
ATOM 857 N N . ALA A 1 105 ? -3.540 16.150 -8.423 1.00 81.44 105 ALA A N 1
ATOM 858 C CA . ALA A 1 105 ? -4.022 15.099 -9.312 1.00 81.44 105 ALA A CA 1
ATOM 859 C C . ALA A 1 105 ? -4.824 14.041 -8.541 1.00 81.44 105 ALA A C 1
ATOM 861 O O . ALA A 1 105 ? -5.951 13.746 -8.932 1.00 81.44 105 ALA A O 1
ATOM 862 N N . GLU A 1 106 ? -4.308 13.568 -7.404 1.00 81.31 106 GLU A N 1
ATOM 863 C CA . GLU A 1 106 ? -4.984 12.640 -6.492 1.00 81.31 106 GLU A CA 1
ATOM 864 C C . GLU A 1 106 ? -6.341 13.201 -6.046 1.00 81.31 106 GLU A C 1
ATOM 866 O O . GLU A 1 106 ? -7.384 12.583 -6.265 1.00 81.31 106 GLU A O 1
ATOM 871 N N . THR A 1 107 ? -6.350 14.439 -5.534 1.00 81.50 107 THR A N 1
ATOM 872 C CA . THR A 1 107 ? -7.578 15.120 -5.083 1.00 81.50 107 THR A CA 1
ATOM 873 C C . THR A 1 107 ? -8.592 15.259 -6.221 1.00 81.50 107 THR A C 1
ATOM 875 O O . THR A 1 107 ? -9.776 14.968 -6.058 1.00 81.50 107 THR A O 1
ATOM 878 N N . ARG A 1 108 ? -8.146 15.677 -7.412 1.00 82.69 108 ARG A N 1
ATOM 879 C CA . ARG A 1 108 ? -9.026 15.814 -8.582 1.00 82.69 108 ARG A CA 1
ATOM 880 C C . ARG A 1 108 ? -9.547 14.468 -9.075 1.00 82.69 108 ARG A C 1
ATOM 882 O O . ARG A 1 108 ? -10.685 14.402 -9.532 1.00 82.69 108 ARG A O 1
ATOM 889 N N . GLY A 1 109 ? -8.726 13.421 -9.044 1.00 81.25 109 GLY A N 1
ATOM 890 C CA . GLY A 1 109 ? -9.109 12.074 -9.472 1.00 81.25 109 GLY A CA 1
ATOM 891 C C . GLY A 1 109 ? -10.178 11.516 -8.552 1.00 81.25 109 GLY A C 1
ATOM 892 O O . GLY A 1 109 ? -11.220 11.052 -9.013 1.00 81.25 109 GLY A O 1
ATOM 893 N N . PHE A 1 110 ? -9.969 11.691 -7.252 1.00 80.50 110 PHE A N 1
ATOM 894 C CA . PHE A 1 110 ? -10.929 11.308 -6.238 1.00 80.50 110 PHE A CA 1
ATOM 895 C C . PHE A 1 110 ? -12.254 12.086 -6.351 1.00 80.50 110 PHE A C 1
ATOM 897 O O . PHE A 1 110 ? -13.323 11.476 -6.405 1.00 80.50 110 PHE A O 1
ATOM 904 N N . ASN A 1 111 ? -12.209 13.412 -6.519 1.00 83.69 111 ASN A N 1
ATOM 905 C CA . ASN A 1 111 ? -13.419 14.225 -6.703 1.00 83.69 111 ASN A CA 1
ATOM 906 C C . ASN A 1 111 ? -14.226 13.812 -7.942 1.00 83.69 111 ASN A C 1
ATOM 908 O O . ASN A 1 111 ? -15.451 13.751 -7.880 1.00 83.69 111 ASN A O 1
ATOM 912 N N . LYS A 1 112 ? -13.569 13.440 -9.049 1.00 83.81 112 LYS A N 1
ATOM 913 C CA . LYS A 1 112 ? -14.263 12.907 -10.236 1.00 83.81 112 LYS A CA 1
ATOM 914 C C . LYS A 1 112 ? -15.014 11.605 -9.939 1.00 83.81 112 LYS A C 1
ATOM 916 O O . LYS A 1 112 ? -16.100 11.389 -10.480 1.00 83.81 112 LYS A O 1
ATOM 921 N N . ILE A 1 113 ? -14.462 10.746 -9.080 1.00 81.88 113 ILE A N 1
ATOM 922 C CA . ILE A 1 113 ? -15.115 9.504 -8.641 1.00 81.88 113 ILE A CA 1
ATOM 923 C C . ILE A 1 113 ? -16.331 9.822 -7.768 1.00 81.88 113 ILE A C 1
ATOM 925 O O . ILE A 1 113 ? -17.403 9.252 -7.993 1.00 81.88 113 ILE A O 1
ATOM 929 N N . LEU A 1 114 ? -16.199 10.760 -6.825 1.00 84.06 114 LEU A N 1
ATOM 930 C CA . LEU A 1 114 ? -17.319 11.215 -6.001 1.00 84.06 114 LEU A CA 1
ATOM 931 C C . LEU A 1 114 ? -18.430 11.838 -6.846 1.00 84.06 114 LEU A C 1
ATOM 933 O O . LEU A 1 114 ? -19.574 11.413 -6.750 1.00 84.06 114 LEU A O 1
ATOM 937 N N . GLU A 1 115 ? -18.113 12.782 -7.733 1.00 85.69 115 GLU A N 1
ATOM 938 C CA . GLU A 1 115 ? -19.094 13.425 -8.615 1.00 85.69 115 GLU A CA 1
ATOM 939 C C . GLU A 1 115 ? -19.870 12.414 -9.459 1.00 85.69 115 GLU A C 1
ATOM 941 O O . GLU A 1 115 ? -21.080 12.557 -9.670 1.00 85.69 115 GLU A O 1
ATOM 946 N N . PHE A 1 116 ? -19.184 11.379 -9.949 1.00 83.00 116 PHE A N 1
ATOM 947 C CA . PHE A 1 116 ? -19.832 10.296 -10.666 1.00 83.00 116 PHE A CA 1
ATOM 948 C C . PHE A 1 116 ? -20.868 9.588 -9.787 1.00 83.00 116 PHE A C 1
ATOM 950 O O . PHE A 1 116 ? -22.043 9.491 -10.165 1.00 83.00 116 PHE A O 1
ATOM 957 N N . TRP A 1 117 ? -20.455 9.120 -8.608 1.00 83.81 117 TRP A N 1
ATOM 958 C CA . TRP A 1 117 ? -21.374 8.456 -7.694 1.00 83.81 117 TRP A CA 1
ATOM 959 C C . TRP A 1 117 ? -22.467 9.403 -7.218 1.00 83.81 117 TRP A C 1
ATOM 961 O O . TRP A 1 117 ? -23.603 8.971 -7.118 1.00 83.81 117 TRP A O 1
ATOM 971 N N . ALA A 1 118 ? -22.209 10.697 -7.041 1.00 87.00 118 ALA A N 1
ATOM 972 C CA . ALA A 1 118 ? -23.216 11.674 -6.638 1.00 87.00 118 ALA A CA 1
ATOM 973 C C . ALA A 1 118 ? -24.339 11.797 -7.678 1.00 87.00 118 ALA A C 1
ATOM 975 O O . ALA A 1 118 ? -25.511 11.926 -7.313 1.00 87.00 118 ALA A O 1
ATOM 976 N N . LYS A 1 119 ? -23.994 11.699 -8.970 1.00 87.12 119 LYS A N 1
ATOM 977 C CA . LYS A 1 119 ? -24.956 11.684 -10.085 1.00 87.12 119 LYS A CA 1
ATOM 978 C C . LYS A 1 119 ? -25.761 10.384 -10.158 1.00 87.12 119 LYS A C 1
ATOM 980 O O . LYS A 1 119 ? -26.886 10.409 -10.648 1.00 87.12 119 LYS A O 1
ATOM 985 N N . LYS A 1 120 ? -25.205 9.251 -9.712 1.00 85.38 120 LYS A N 1
ATOM 986 C CA . LYS A 1 120 ? -25.880 7.937 -9.747 1.00 85.38 120 LYS A CA 1
ATOM 987 C C . LYS A 1 120 ? -26.654 7.617 -8.475 1.00 85.38 120 LYS A C 1
ATOM 989 O O . LYS A 1 120 ? -27.784 7.151 -8.544 1.00 85.38 120 LYS A O 1
ATOM 994 N N . ASN A 1 121 ? -26.036 7.844 -7.329 1.00 86.25 121 ASN A N 1
ATOM 995 C CA . ASN A 1 121 ? -26.568 7.634 -5.998 1.00 86.25 121 ASN A CA 1
ATOM 996 C C . ASN A 1 121 ? -25.800 8.510 -4.991 1.00 86.25 121 ASN A C 1
ATOM 998 O O . ASN A 1 121 ? -24.689 8.184 -4.563 1.00 86.25 121 ASN A O 1
ATOM 1002 N N . ARG A 1 122 ? -26.433 9.606 -4.559 1.00 88.81 122 ARG A N 1
ATOM 1003 C CA . ARG A 1 122 ? -25.851 10.549 -3.591 1.00 88.81 122 ARG A CA 1
ATOM 1004 C C . ARG A 1 122 ? -25.414 9.888 -2.282 1.00 88.81 122 ARG A C 1
ATOM 1006 O O . ARG A 1 122 ? -24.427 10.329 -1.707 1.00 88.81 122 ARG A O 1
ATOM 1013 N N . ASN A 1 123 ? -26.100 8.841 -1.824 1.00 88.62 123 ASN A N 1
ATOM 1014 C CA . ASN A 1 123 ? -25.728 8.153 -0.586 1.00 88.62 123 ASN A CA 1
ATOM 1015 C C . ASN A 1 123 ? -24.431 7.355 -0.754 1.00 88.62 123 ASN A C 1
ATOM 1017 O O . ASN A 1 123 ? -23.600 7.370 0.147 1.00 88.62 123 ASN A O 1
ATOM 1021 N N . ILE A 1 124 ? -24.215 6.724 -1.916 1.00 83.56 124 ILE A N 1
ATOM 1022 C CA . ILE A 1 124 ? -22.940 6.050 -2.215 1.00 83.56 124 ILE A CA 1
ATOM 1023 C C . ILE A 1 124 ? -21.800 7.071 -2.229 1.00 83.56 124 ILE A C 1
ATOM 1025 O O . ILE A 1 124 ? -20.789 6.850 -1.572 1.00 83.56 124 ILE A O 1
ATOM 1029 N N . SER A 1 125 ? -21.988 8.213 -2.898 1.00 84.06 125 SER A N 1
ATOM 1030 C CA . SER A 1 125 ? -20.987 9.288 -2.912 1.00 84.06 125 SER A CA 1
ATOM 1031 C C . SER A 1 125 ? -20.646 9.783 -1.514 1.00 84.06 125 SER A C 1
ATOM 1033 O O . SER A 1 125 ? -19.473 9.854 -1.178 1.00 84.06 125 SER A O 1
ATOM 1035 N N . LYS A 1 126 ? -21.657 10.084 -0.689 1.00 84.25 126 LYS A N 1
ATOM 1036 C CA . LYS A 1 126 ? -21.446 10.535 0.693 1.00 84.25 126 LYS A CA 1
ATOM 1037 C C . LYS A 1 126 ? -20.718 9.488 1.526 1.00 84.25 126 LYS A C 1
ATOM 1039 O O . LYS A 1 126 ? -19.826 9.831 2.284 1.00 84.25 126 LYS A O 1
ATOM 1044 N N . ASN A 1 127 ? -21.064 8.210 1.374 1.00 81.94 127 ASN A N 1
ATOM 1045 C CA . ASN A 1 127 ? -20.384 7.135 2.093 1.00 81.94 127 ASN A CA 1
ATOM 1046 C C . ASN A 1 127 ? -18.919 6.997 1.659 1.00 81.94 127 ASN A C 1
ATOM 1048 O O . ASN A 1 127 ? -18.058 6.817 2.514 1.00 81.94 127 ASN A O 1
ATOM 1052 N N . MET A 1 128 ? -18.622 7.118 0.362 1.00 78.00 128 MET A N 1
ATOM 1053 C CA . MET A 1 128 ? -17.245 7.133 -0.138 1.00 78.00 128 MET A CA 1
ATOM 1054 C C . MET A 1 128 ? -16.480 8.355 0.372 1.00 78.00 128 MET A C 1
ATOM 1056 O O . MET A 1 128 ? -15.397 8.211 0.920 1.00 78.00 128 MET A O 1
ATOM 1060 N N . GLU A 1 129 ? -17.050 9.549 0.263 1.00 79.69 129 GLU A N 1
ATOM 1061 C CA . GLU A 1 129 ? -16.457 10.778 0.795 1.00 79.69 129 GLU A CA 1
ATOM 1062 C C . GLU A 1 129 ? -16.132 10.642 2.285 1.00 79.69 129 GLU A C 1
ATOM 1064 O O . GLU A 1 129 ? -15.003 10.901 2.697 1.00 79.69 129 GLU A O 1
ATOM 1069 N N . LYS A 1 130 ? -17.066 10.096 3.071 1.00 75.75 130 LYS A N 1
ATOM 1070 C CA . LYS A 1 130 ? -16.839 9.801 4.484 1.00 75.75 130 LYS A CA 1
ATOM 1071 C C . LYS A 1 130 ? -15.654 8.847 4.667 1.00 75.75 130 LYS A C 1
ATOM 1073 O O . LYS A 1 130 ? -14.791 9.094 5.498 1.00 75.75 130 LYS A O 1
ATOM 1078 N N . LEU A 1 131 ? -15.594 7.758 3.900 1.00 70.31 131 LEU A N 1
ATOM 1079 C CA . LEU A 1 131 ? -14.528 6.751 3.986 1.00 70.31 131 LEU A C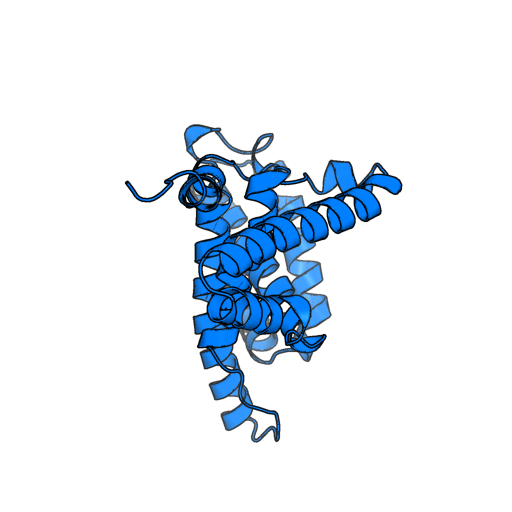A 1
ATOM 1080 C C . LEU A 1 131 ? -13.139 7.294 3.610 1.00 70.31 131 LEU A C 1
ATOM 1082 O O . LEU A 1 131 ? -12.157 6.866 4.210 1.00 70.31 131 LEU A O 1
ATOM 1086 N N . PHE A 1 132 ? -13.056 8.232 2.664 1.00 67.75 132 PHE A N 1
ATOM 1087 C CA . PHE A 1 132 ? -11.793 8.643 2.037 1.00 67.75 132 PHE A CA 1
ATOM 1088 C C . PHE A 1 132 ? -11.305 10.045 2.419 1.00 67.75 132 PHE A C 1
ATOM 1090 O O . PHE A 1 132 ? -10.102 10.249 2.563 1.00 67.75 132 PHE A O 1
ATOM 1097 N N . ILE A 1 133 ? -12.211 11.010 2.588 1.00 61.66 133 ILE A N 1
ATOM 1098 C CA . ILE A 1 133 ? -11.879 12.411 2.886 1.00 61.66 133 ILE A CA 1
ATOM 1099 C C . ILE A 1 133 ? -11.999 12.689 4.386 1.00 61.66 133 ILE A C 1
ATOM 1101 O O . ILE A 1 133 ? -11.123 13.341 4.954 1.00 61.66 133 ILE A O 1
ATOM 1105 N N . GLU A 1 134 ? -13.045 12.176 5.038 1.00 55.03 134 GLU A N 1
ATOM 1106 C CA . GLU A 1 134 ? -13.407 12.617 6.393 1.00 55.03 134 GLU A CA 1
ATOM 1107 C C . GLU A 1 134 ? -12.981 11.654 7.522 1.00 55.03 134 GLU A C 1
ATOM 1109 O O . GLU A 1 134 ? -12.809 12.106 8.650 1.00 55.03 134 GLU A O 1
ATOM 1114 N N . ASN A 1 135 ? -12.756 10.353 7.260 1.00 52.81 135 ASN A N 1
ATOM 1115 C CA . ASN A 1 135 ? -12.595 9.343 8.331 1.00 52.81 135 ASN A CA 1
ATOM 1116 C C . ASN A 1 135 ? -11.213 8.692 8.490 1.00 52.81 135 ASN A C 1
ATOM 1118 O O . ASN A 1 135 ? -11.070 7.828 9.363 1.00 52.81 135 ASN A O 1
ATOM 1122 N N . LEU A 1 136 ? -10.206 9.018 7.681 1.00 65.12 136 LEU A N 1
ATOM 1123 C CA . LEU A 1 136 ? -8.850 8.546 7.975 1.00 65.12 136 LEU A CA 1
ATOM 1124 C C . LEU A 1 136 ? -8.148 9.614 8.810 1.00 65.12 136 LEU A C 1
ATOM 1126 O O . LEU A 1 136 ? -7.560 10.565 8.285 1.00 65.12 136 LEU A O 1
ATOM 1130 N N . ASP A 1 137 ? -8.248 9.449 10.129 1.00 79.94 137 ASP A N 1
ATOM 1131 C CA . ASP A 1 137 ? -7.359 10.115 11.074 1.00 79.94 137 ASP A CA 1
ATOM 1132 C C . ASP A 1 137 ? -5.885 9.831 10.725 1.00 79.94 137 ASP A C 1
ATOM 1134 O O . ASP A 1 137 ? -5.546 9.000 9.874 1.00 79.94 137 ASP A O 1
ATOM 1138 N N . GLN A 1 138 ? -4.981 10.579 11.353 1.00 85.25 138 GLN A N 1
ATOM 1139 C CA . GLN A 1 138 ? -3.558 10.482 11.044 1.00 85.25 138 GLN A CA 1
ATOM 1140 C C . GLN A 1 138 ? -2.988 9.079 11.318 1.00 85.25 138 GLN A C 1
ATOM 1142 O O . GLN A 1 138 ? -2.117 8.635 10.574 1.00 85.25 138 GLN A O 1
ATOM 1147 N N . GLU A 1 139 ? -3.498 8.369 12.330 1.00 87.19 139 GLU A N 1
ATOM 1148 C CA . GLU A 1 139 ? -3.110 6.982 12.618 1.00 87.19 139 GLU A CA 1
ATOM 1149 C C . GLU A 1 139 ? -3.540 6.049 11.484 1.00 87.19 139 GLU A C 1
ATOM 1151 O O . GLU A 1 139 ? -2.751 5.233 11.019 1.00 87.19 139 GLU A O 1
ATOM 1156 N N . SER A 1 140 ? -4.762 6.204 10.980 1.00 87.12 140 SER A N 1
ATOM 1157 C CA . SER A 1 140 ? -5.303 5.365 9.920 1.00 87.12 140 SER A CA 1
ATOM 1158 C C . SER A 1 140 ? -4.587 5.584 8.593 1.00 87.12 140 SER A C 1
ATOM 1160 O O . SER A 1 140 ? -4.321 4.621 7.880 1.00 87.12 140 SER A O 1
ATOM 1162 N N . LYS A 1 141 ? -4.235 6.836 8.271 1.00 88.31 141 LYS A N 1
ATOM 1163 C CA . LYS A 1 141 ? -3.392 7.149 7.105 1.00 88.31 141 LYS A CA 1
ATOM 1164 C C . LYS A 1 141 ? -2.025 6.494 7.236 1.00 88.31 141 LYS A C 1
ATOM 1166 O O . LYS A 1 141 ? -1.599 5.797 6.323 1.00 88.31 141 LYS A O 1
ATOM 1171 N N . LEU A 1 142 ? -1.391 6.648 8.399 1.00 92.38 142 LEU A N 1
ATOM 1172 C CA . LEU A 1 142 ? -0.097 6.035 8.672 1.00 92.38 142 LEU A CA 1
ATOM 1173 C C . LEU A 1 142 ? -0.157 4.503 8.596 1.00 92.38 142 LEU A C 1
ATOM 1175 O O . LEU A 1 142 ? 0.771 3.888 8.084 1.00 92.38 142 LEU A O 1
ATOM 1179 N N . PHE A 1 143 ? -1.240 3.885 9.071 1.00 94.00 143 PHE A N 1
ATOM 1180 C CA . PHE A 1 143 ? -1.443 2.443 8.959 1.00 94.00 143 PHE A CA 1
ATOM 1181 C C . PHE A 1 143 ? -1.425 2.005 7.490 1.00 94.00 143 PHE A C 1
ATOM 1183 O O . PHE A 1 143 ? -0.667 1.106 7.140 1.00 94.00 143 PHE A O 1
ATOM 1190 N N . ILE A 1 144 ? -2.193 2.666 6.616 1.00 94.31 144 ILE A N 1
ATOM 1191 C CA . ILE A 1 144 ? -2.216 2.337 5.181 1.00 94.31 144 ILE A CA 1
ATOM 1192 C C . ILE A 1 144 ? -0.849 2.578 4.528 1.00 94.31 144 ILE A C 1
ATOM 1194 O O . ILE A 1 144 ? -0.393 1.721 3.781 1.00 94.31 144 ILE A O 1
ATOM 1198 N N . GLU A 1 145 ? -0.153 3.670 4.860 1.00 93.75 145 GLU A N 1
ATOM 1199 C CA . GLU A 1 145 ? 1.210 3.933 4.365 1.00 93.75 145 GLU A CA 1
ATOM 1200 C C . GLU A 1 145 ? 2.214 2.849 4.794 1.00 93.75 145 GLU A C 1
ATOM 1202 O O . GLU A 1 145 ? 3.083 2.454 4.017 1.00 93.75 145 GLU A O 1
ATOM 1207 N N . VAL A 1 146 ? 2.106 2.342 6.027 1.00 95.94 146 VAL A N 1
ATOM 1208 C CA . VAL A 1 146 ? 2.922 1.216 6.500 1.00 95.94 146 VAL A CA 1
ATOM 1209 C C . VAL A 1 146 ? 2.610 -0.046 5.703 1.00 95.94 146 VAL A C 1
ATOM 1211 O O . VAL A 1 146 ? 3.542 -0.730 5.283 1.00 95.94 146 VAL A O 1
ATOM 1214 N N . ILE A 1 147 ? 1.329 -0.362 5.492 1.00 96.94 147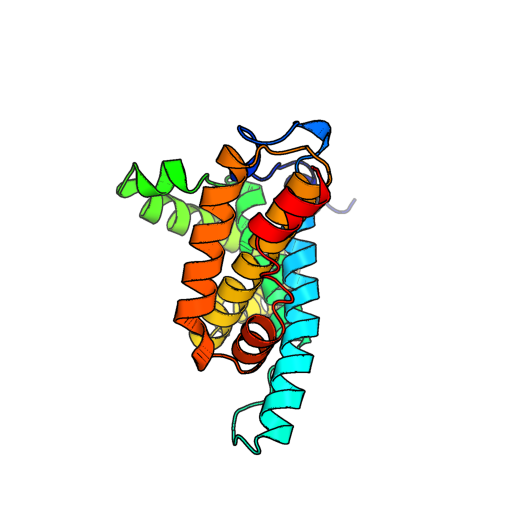 ILE A N 1
ATOM 1215 C CA . ILE A 1 147 ? 0.931 -1.556 4.740 1.00 96.94 147 ILE A CA 1
ATOM 1216 C C . ILE A 1 147 ? 1.381 -1.471 3.277 1.00 96.94 147 ILE A C 1
ATOM 1218 O O . ILE A 1 147 ? 1.931 -2.449 2.781 1.00 96.94 147 ILE A O 1
ATOM 1222 N N . ASP A 1 148 ? 1.241 -0.317 2.619 1.00 96.19 148 ASP A N 1
ATOM 1223 C CA . ASP A 1 148 ? 1.795 -0.061 1.277 1.00 96.19 148 ASP A CA 1
ATOM 1224 C C . ASP A 1 148 ? 3.306 -0.349 1.230 1.00 96.19 148 ASP A C 1
ATOM 1226 O O . ASP A 1 148 ? 3.803 -1.032 0.338 1.00 96.19 148 ASP A O 1
ATOM 1230 N N . LYS A 1 149 ? 4.066 0.088 2.241 1.00 94.81 149 LYS A N 1
ATOM 1231 C CA . LYS A 1 149 ? 5.517 -0.158 2.291 1.00 94.81 149 LYS A CA 1
ATOM 1232 C C . LYS A 1 149 ? 5.880 -1.614 2.575 1.00 94.81 149 LYS A C 1
ATOM 1234 O O . LYS A 1 149 ? 6.895 -2.082 2.061 1.00 94.81 149 LYS A O 1
ATOM 1239 N N . ILE A 1 150 ? 5.084 -2.317 3.376 1.00 94.81 150 ILE A N 1
ATOM 1240 C CA . ILE A 1 150 ? 5.233 -3.759 3.613 1.00 94.81 150 ILE A CA 1
ATOM 1241 C C . ILE A 1 150 ? 4.964 -4.538 2.324 1.00 94.81 150 ILE A C 1
ATOM 1243 O O . ILE A 1 150 ? 5.746 -5.416 1.964 1.00 94.81 150 ILE A O 1
ATOM 1247 N N . GLU A 1 151 ? 3.896 -4.185 1.613 1.00 96.44 151 GLU A N 1
ATOM 1248 C CA . GLU A 1 151 ? 3.540 -4.777 0.327 1.00 96.44 151 GLU A CA 1
ATOM 1249 C C . GLU A 1 151 ? 4.663 -4.569 -0.695 1.00 96.44 151 GLU A C 1
ATOM 1251 O O . GLU A 1 151 ? 5.186 -5.548 -1.229 1.00 96.44 151 GLU A O 1
ATOM 1256 N N . LEU A 1 152 ? 5.144 -3.329 -0.842 1.00 94.75 152 LEU A N 1
ATOM 1257 C CA . LEU A 1 152 ? 6.228 -2.987 -1.759 1.00 94.75 152 LEU A CA 1
ATOM 1258 C C . LEU A 1 152 ? 7.504 -3.785 -1.454 1.00 94.75 152 LEU A C 1
ATOM 1260 O O . LEU A 1 152 ? 8.216 -4.224 -2.363 1.00 94.75 152 LEU A O 1
ATOM 1264 N N . HIS A 1 153 ? 7.802 -3.991 -0.168 1.00 92.94 153 HIS A N 1
ATOM 1265 C CA . HIS A 1 153 ? 8.935 -4.803 0.261 1.00 92.94 153 HIS A CA 1
ATOM 1266 C C . HIS A 1 153 ? 8.775 -6.263 -0.179 1.00 92.94 153 HIS A C 1
ATOM 1268 O O . HIS A 1 153 ? 9.672 -6.815 -0.821 1.00 92.94 153 HIS A O 1
ATOM 1274 N N . TRP A 1 154 ? 7.629 -6.883 0.112 1.00 92.94 154 TRP A N 1
ATOM 1275 C CA . TRP A 1 154 ? 7.350 -8.260 -0.298 1.00 92.94 154 TRP A CA 1
ATOM 1276 C C . TRP A 1 154 ? 7.340 -8.436 -1.811 1.00 92.94 154 TRP A C 1
ATOM 1278 O O . TRP A 1 154 ? 7.870 -9.433 -2.310 1.00 92.94 154 TRP A O 1
ATOM 1288 N N . GLN A 1 155 ? 6.805 -7.469 -2.550 1.00 95.62 155 GLN A N 1
ATOM 1289 C CA . GLN A 1 155 ? 6.813 -7.507 -4.003 1.00 95.62 155 GLN A CA 1
ATOM 1290 C C . GLN A 1 155 ? 8.244 -7.439 -4.550 1.00 95.62 155 GLN A C 1
ATOM 1292 O O . GLN A 1 155 ? 8.609 -8.222 -5.429 1.00 95.62 155 GLN A O 1
ATOM 1297 N N . THR A 1 156 ? 9.099 -6.592 -3.962 1.00 93.81 156 THR A N 1
ATOM 1298 C CA . THR A 1 156 ? 10.528 -6.530 -4.313 1.00 93.81 156 THR A CA 1
ATOM 1299 C C . THR A 1 156 ? 11.215 -7.882 -4.106 1.00 93.81 156 THR A C 1
ATOM 1301 O O . THR A 1 156 ? 11.924 -8.364 -4.993 1.00 93.81 156 THR A O 1
ATOM 1304 N N . LEU A 1 157 ? 10.996 -8.517 -2.949 1.00 91.31 157 LEU A N 1
ATOM 1305 C CA . LEU A 1 157 ? 11.556 -9.836 -2.646 1.00 91.31 157 LEU A CA 1
ATOM 1306 C C . LEU A 1 157 ? 11.035 -10.899 -3.614 1.00 91.31 157 LEU A C 1
ATOM 1308 O O . LEU A 1 157 ? 11.810 -11.721 -4.097 1.00 91.31 157 LEU A O 1
ATOM 1312 N N . THR A 1 158 ? 9.747 -10.855 -3.950 1.00 93.31 158 THR A N 1
ATOM 1313 C CA . THR A 1 158 ? 9.124 -11.774 -4.910 1.00 93.31 158 THR A CA 1
ATOM 1314 C C . THR A 1 158 ? 9.775 -11.654 -6.281 1.00 93.31 158 THR A C 1
ATOM 1316 O O . THR A 1 158 ? 10.198 -12.660 -6.853 1.00 93.31 158 THR A O 1
ATOM 1319 N N . TYR A 1 159 ? 9.941 -10.436 -6.795 1.00 95.56 159 TYR A N 1
ATOM 1320 C CA . TYR A 1 159 ? 10.653 -10.210 -8.051 1.00 95.56 159 TYR A CA 1
ATOM 1321 C C . TYR A 1 159 ? 12.103 -10.691 -7.991 1.00 95.56 159 TYR A C 1
ATOM 1323 O O . TYR A 1 159 ? 12.586 -11.296 -8.950 1.00 95.56 159 TYR A O 1
ATOM 1331 N N . TYR A 1 160 ? 12.796 -10.469 -6.873 1.00 92.19 160 TYR A N 1
ATOM 1332 C CA . TYR A 1 160 ? 14.184 -10.898 -6.714 1.00 92.19 160 TYR A CA 1
ATOM 1333 C C . TYR A 1 160 ? 14.313 -12.428 -6.695 1.00 92.19 160 TYR A C 1
ATOM 1335 O O . TYR A 1 160 ? 15.149 -12.994 -7.402 1.00 92.19 160 TYR A O 1
ATOM 1343 N N . MET A 1 161 ? 13.444 -13.120 -5.952 1.00 89.88 161 MET A N 1
ATOM 1344 C CA . MET A 1 161 ? 13.417 -14.585 -5.888 1.00 89.88 161 MET A CA 1
ATOM 1345 C C . MET A 1 161 ? 13.144 -15.218 -7.257 1.00 89.88 161 MET A C 1
ATOM 1347 O O . MET A 1 161 ? 13.766 -16.227 -7.593 1.00 89.88 161 MET A O 1
ATOM 1351 N N . ASN A 1 162 ? 12.297 -14.583 -8.074 1.00 93.69 162 ASN A N 1
ATOM 1352 C CA . ASN A 1 162 ? 11.997 -15.001 -9.446 1.00 93.69 162 ASN A CA 1
ATOM 1353 C C . ASN A 1 162 ? 13.056 -14.568 -10.485 1.00 93.69 162 ASN A C 1
ATOM 1355 O O . ASN A 1 162 ? 12.899 -14.845 -11.672 1.00 93.69 162 ASN A O 1
ATOM 1359 N N . ASN A 1 163 ? 14.153 -13.927 -10.061 1.00 94.06 163 ASN A N 1
ATOM 1360 C CA . ASN A 1 163 ? 15.202 -13.365 -10.925 1.00 94.06 163 ASN A CA 1
ATOM 1361 C C . ASN A 1 163 ? 14.683 -12.327 -11.944 1.00 94.06 163 ASN A C 1
ATOM 1363 O O . ASN A 1 163 ? 15.255 -12.166 -13.021 1.00 94.06 163 ASN A O 1
ATOM 1367 N N . TRP A 1 164 ? 13.601 -11.620 -11.617 1.00 96.38 164 TRP A N 1
ATOM 1368 C CA . TRP A 1 164 ? 13.030 -10.563 -12.457 1.00 96.38 164 TRP A CA 1
ATOM 1369 C C . TRP A 1 164 ? 13.603 -9.178 -12.156 1.00 96.38 164 TRP A C 1
ATOM 1371 O O . TRP A 1 164 ? 13.434 -8.266 -12.951 1.00 96.38 164 TRP A O 1
ATOM 1381 N N . ILE A 1 165 ? 14.309 -9.017 -11.042 1.00 95.19 165 ILE A N 1
ATOM 1382 C CA . ILE A 1 165 ? 15.050 -7.803 -10.694 1.00 95.19 165 ILE A CA 1
ATOM 1383 C C . ILE A 1 165 ? 16.438 -8.203 -10.190 1.00 95.19 165 ILE A C 1
ATOM 1385 O O . ILE A 1 165 ? 16.596 -9.221 -9.510 1.00 95.19 165 ILE A O 1
ATOM 1389 N N . SER A 1 166 ? 17.462 -7.420 -10.528 1.00 92.88 166 SER A N 1
ATOM 1390 C CA . SER A 1 166 ? 18.809 -7.631 -9.996 1.00 92.88 166 SER A CA 1
ATOM 1391 C C . SER A 1 166 ? 18.898 -7.191 -8.534 1.00 92.88 166 SER A C 1
ATOM 1393 O O . SER A 1 166 ? 18.133 -6.345 -8.071 1.00 92.88 166 SER A O 1
ATOM 1395 N N . LEU A 1 167 ? 19.896 -7.703 -7.809 1.00 88.56 167 LEU A N 1
ATOM 1396 C CA . LEU A 1 167 ? 20.170 -7.266 -6.438 1.00 88.56 167 LEU A CA 1
ATOM 1397 C C . LEU A 1 167 ? 20.391 -5.746 -6.353 1.00 88.56 167 LEU A C 1
ATOM 1399 O O . LEU A 1 167 ? 19.832 -5.090 -5.478 1.00 88.56 167 LEU A O 1
ATOM 1403 N N . SER A 1 168 ? 21.172 -5.185 -7.283 1.00 91.12 168 SER A N 1
ATOM 1404 C CA . SER A 1 168 ? 21.478 -3.750 -7.317 1.00 91.12 168 SER A CA 1
ATOM 1405 C C . SER A 1 168 ? 20.227 -2.889 -7.476 1.00 91.12 168 SER A C 1
ATOM 1407 O O . SER A 1 168 ? 20.154 -1.817 -6.884 1.00 91.12 168 SER A O 1
ATOM 1409 N N . ASN A 1 169 ? 19.242 -3.366 -8.243 1.00 93.00 169 ASN A N 1
ATOM 1410 C CA . ASN A 1 169 ? 18.004 -2.636 -8.504 1.00 93.00 169 ASN A CA 1
ATOM 1411 C C . ASN A 1 169 ? 16.957 -2.873 -7.407 1.00 93.00 169 ASN A C 1
ATOM 1413 O O . ASN A 1 169 ? 16.153 -1.988 -7.141 1.00 93.00 169 ASN A O 1
ATOM 1417 N N . ALA A 1 170 ? 16.977 -4.029 -6.739 1.00 91.44 170 ALA A N 1
ATOM 1418 C CA . ALA A 1 170 ? 16.096 -4.341 -5.613 1.00 91.44 170 ALA A CA 1
ATOM 1419 C C . ALA A 1 170 ? 16.499 -3.616 -4.317 1.00 91.44 170 ALA A C 1
ATOM 1421 O O . ALA A 1 170 ? 15.640 -3.196 -3.538 1.00 91.44 170 ALA A O 1
ATOM 1422 N N . GLN A 1 171 ? 17.805 -3.447 -4.083 1.00 89.69 171 GLN A N 1
ATOM 1423 C CA . GLN A 1 171 ? 18.346 -2.925 -2.827 1.00 89.69 171 GLN A CA 1
ATOM 1424 C C . GLN A 1 171 ? 17.756 -1.563 -2.402 1.00 89.69 171 GLN A C 1
ATOM 1426 O O . GLN A 1 171 ? 17.404 -1.436 -1.228 1.00 89.69 171 GLN A O 1
ATOM 1431 N N . PRO A 1 172 ? 17.581 -0.555 -3.282 1.00 90.06 172 PRO A N 1
ATOM 1432 C CA . PRO A 1 172 ? 17.005 0.733 -2.884 1.00 90.06 172 PRO A CA 1
ATOM 1433 C C . PRO A 1 172 ? 15.560 0.630 -2.371 1.00 90.06 172 PRO A C 1
ATOM 1435 O O . PRO A 1 172 ? 15.195 1.300 -1.400 1.00 90.06 172 PRO A O 1
ATOM 1438 N N . PHE A 1 173 ? 14.735 -0.234 -2.974 1.00 90.56 173 PHE A N 1
ATOM 1439 C CA . PHE A 1 173 ? 13.359 -0.471 -2.526 1.00 90.56 173 PHE A CA 1
ATOM 1440 C C . PHE A 1 173 ? 13.342 -1.153 -1.158 1.00 90.56 173 PHE A C 1
ATOM 1442 O O . PHE A 1 173 ? 12.646 -0.701 -0.250 1.00 90.56 173 PHE A O 1
ATOM 1449 N N . ILE A 1 174 ? 14.173 -2.181 -0.978 1.00 89.38 174 ILE A N 1
ATOM 1450 C CA . ILE A 1 174 ? 14.303 -2.923 0.284 1.00 89.38 174 ILE A CA 1
ATOM 1451 C C . ILE A 1 174 ? 14.784 -2.010 1.411 1.00 89.38 174 ILE A C 1
ATOM 1453 O O . ILE A 1 174 ? 14.169 -1.977 2.476 1.00 89.38 174 ILE A O 1
ATOM 1457 N N . THR A 1 175 ? 15.841 -1.229 1.178 1.00 87.69 175 THR A N 1
ATOM 1458 C CA . THR A 1 175 ? 16.381 -0.307 2.184 1.00 87.69 175 THR A CA 1
ATOM 1459 C C . THR A 1 175 ? 15.350 0.756 2.559 1.00 87.69 175 THR A C 1
ATOM 1461 O O . THR A 1 175 ? 15.064 0.940 3.740 1.00 87.69 175 THR A O 1
ATOM 1464 N N . SER A 1 176 ? 14.737 1.419 1.573 1.00 89.88 176 SER A N 1
ATOM 1465 C CA . SER A 1 176 ? 13.804 2.521 1.847 1.00 89.88 176 SER A CA 1
ATOM 1466 C C . SER A 1 176 ? 12.515 2.071 2.544 1.00 89.88 176 SER A C 1
ATOM 1468 O O . SER A 1 176 ? 12.024 2.761 3.440 1.00 89.88 176 SER A O 1
ATOM 1470 N N . THR A 1 177 ? 11.970 0.908 2.177 1.00 91.31 177 THR A N 1
ATOM 1471 C CA . THR A 1 177 ? 10.804 0.318 2.856 1.00 91.31 177 THR A CA 1
ATOM 1472 C C . THR A 1 177 ? 11.152 -0.121 4.274 1.00 91.31 177 THR A C 1
ATOM 1474 O O . THR A 1 177 ? 10.407 0.194 5.201 1.00 91.31 177 THR A O 1
ATOM 1477 N N . TYR A 1 178 ? 12.306 -0.764 4.479 1.00 89.19 178 TYR A N 1
ATOM 1478 C CA . TYR A 1 178 ? 12.769 -1.164 5.807 1.00 89.19 178 TYR A CA 1
ATOM 1479 C C . TYR A 1 178 ? 12.953 0.031 6.742 1.00 89.19 178 TYR A C 1
ATOM 1481 O O . TYR A 1 178 ? 12.439 0.019 7.859 1.00 89.19 178 TYR A O 1
ATOM 1489 N N . GLU A 1 179 ? 13.647 1.077 6.293 1.00 89.81 179 GLU A N 1
ATOM 1490 C CA . GLU A 1 179 ? 13.858 2.287 7.091 1.00 89.81 179 GLU A CA 1
ATOM 1491 C C . GLU A 1 179 ? 12.528 2.934 7.490 1.00 89.81 179 GLU A C 1
ATOM 1493 O O . GLU A 1 179 ? 12.358 3.339 8.643 1.00 89.81 179 GLU A O 1
ATOM 1498 N N . PHE A 1 180 ? 11.557 2.972 6.571 1.00 92.25 180 PHE A N 1
ATOM 1499 C CA . PHE A 1 180 ? 10.219 3.480 6.855 1.00 92.25 180 PHE A CA 1
ATOM 1500 C C . PHE A 1 180 ? 9.476 2.624 7.889 1.00 92.25 180 PHE A C 1
ATOM 1502 O O . PHE A 1 180 ? 8.933 3.164 8.855 1.00 92.25 180 PHE A O 1
ATOM 1509 N N . ILE A 1 181 ? 9.462 1.299 7.720 1.00 91.81 181 ILE A N 1
ATOM 1510 C CA . ILE A 1 181 ? 8.789 0.369 8.639 1.00 91.81 181 ILE A CA 1
ATOM 1511 C C . ILE A 1 181 ? 9.429 0.456 10.029 1.00 91.81 181 ILE A C 1
ATOM 1513 O O . ILE A 1 181 ? 8.731 0.644 11.024 1.00 91.81 181 ILE A O 1
ATOM 1517 N N . LYS A 1 182 ? 10.763 0.423 10.102 1.00 90.50 182 LYS A N 1
ATOM 1518 C CA . LYS A 1 182 ? 11.523 0.522 11.352 1.00 90.50 182 LYS A CA 1
ATOM 1519 C C . LYS A 1 182 ? 11.280 1.840 12.079 1.00 90.50 182 LYS A C 1
ATOM 1521 O O . LYS A 1 182 ? 11.080 1.839 13.291 1.00 90.50 182 LYS A O 1
ATOM 1526 N N . LYS A 1 183 ? 11.240 2.965 11.359 1.00 93.25 183 LYS A N 1
ATOM 1527 C CA . LYS A 1 183 ? 10.915 4.278 11.942 1.00 93.25 183 LYS A CA 1
ATOM 1528 C C . LYS A 1 183 ? 9.539 4.290 12.620 1.00 93.25 183 LYS A C 1
ATOM 1530 O O . LYS A 1 183 ? 9.338 5.034 13.575 1.00 93.25 183 LYS A O 1
ATOM 1535 N N . ASN A 1 184 ? 8.608 3.469 12.140 1.00 93.25 184 ASN A N 1
ATOM 1536 C CA . ASN A 1 184 ? 7.246 3.375 12.656 1.00 93.25 184 ASN A CA 1
ATOM 1537 C C . ASN A 1 184 ? 7.018 2.162 13.579 1.00 93.25 184 ASN A C 1
ATOM 1539 O O . ASN A 1 184 ? 5.876 1.906 13.950 1.00 93.25 184 ASN A O 1
ATOM 1543 N N . GLN A 1 185 ? 8.069 1.446 14.002 1.00 90.81 185 GLN A N 1
ATOM 1544 C CA . GLN A 1 185 ? 7.951 0.193 14.766 1.00 90.81 185 GLN A CA 1
ATOM 1545 C C . GLN A 1 185 ? 7.158 0.309 16.076 1.00 90.81 185 GLN A C 1
ATOM 1547 O O . GLN A 1 185 ? 6.528 -0.649 16.504 1.00 90.81 185 GLN A O 1
ATOM 1552 N N . GLU A 1 186 ? 7.173 1.483 16.709 1.00 91.38 186 GLU A N 1
ATOM 1553 C CA . GLU A 1 186 ? 6.484 1.730 17.983 1.00 91.38 186 GLU A CA 1
ATOM 1554 C C . GLU A 1 186 ? 5.023 2.161 17.793 1.00 91.38 186 GLU A C 1
ATOM 1556 O O . GLU A 1 186 ? 4.284 2.294 18.765 1.00 91.38 186 GLU A O 1
ATOM 1561 N N . LYS A 1 187 ? 4.599 2.421 16.550 1.00 92.19 187 LYS A N 1
ATOM 1562 C CA . LYS A 1 187 ? 3.243 2.894 16.239 1.00 92.19 187 LYS A CA 1
ATOM 1563 C C . LYS A 1 187 ? 2.230 1.761 16.178 1.00 92.19 187 LYS A C 1
ATOM 1565 O O . LYS A 1 187 ? 1.072 1.978 16.520 1.00 92.19 187 LYS A O 1
ATOM 1570 N N . PHE A 1 188 ? 2.666 0.570 15.779 1.00 93.12 188 PHE A N 1
ATOM 1571 C CA . PHE A 1 188 ? 1.812 -0.606 15.676 1.00 93.12 188 PHE A CA 1
ATOM 1572 C C . PHE A 1 188 ? 2.551 -1.842 16.181 1.00 93.12 188 PHE A C 1
ATOM 1574 O O . PHE A 1 188 ? 3.683 -2.113 15.779 1.00 93.12 188 PHE A O 1
ATOM 1581 N N . ASN A 1 189 ? 1.900 -2.613 17.049 1.00 93.88 189 ASN A N 1
ATOM 1582 C CA . ASN A 1 189 ? 2.495 -3.784 17.687 1.00 93.88 189 ASN A CA 1
ATOM 1583 C C . ASN A 1 189 ? 2.874 -4.872 16.673 1.00 93.88 189 ASN A C 1
ATOM 1585 O O . ASN A 1 189 ? 3.852 -5.590 16.878 1.00 93.88 189 ASN A O 1
ATOM 1589 N N . PHE A 1 190 ? 2.123 -5.000 15.576 1.00 94.12 190 PHE A N 1
ATOM 1590 C CA . PHE A 1 190 ? 2.442 -5.980 14.538 1.00 94.12 190 PHE A CA 1
ATOM 1591 C C . PHE A 1 190 ? 3.795 -5.699 13.863 1.00 94.12 190 PHE A C 1
ATOM 1593 O O . PHE A 1 190 ? 4.484 -6.643 13.491 1.00 94.12 190 PHE A O 1
ATOM 1600 N N . ILE A 1 191 ? 4.219 -4.431 13.745 1.00 92.69 191 ILE A N 1
ATOM 1601 C CA . ILE A 1 191 ? 5.516 -4.083 13.140 1.00 92.69 191 ILE A CA 1
ATOM 1602 C C . ILE A 1 191 ? 6.662 -4.585 14.014 1.00 92.69 191 ILE A C 1
ATOM 1604 O O . ILE A 1 191 ? 7.624 -5.160 13.508 1.00 92.69 191 ILE A O 1
ATOM 1608 N N . GLU A 1 192 ? 6.549 -4.392 15.329 1.00 88.19 192 GLU A N 1
ATOM 1609 C CA . GLU A 1 192 ? 7.519 -4.902 16.297 1.00 88.19 192 GLU A CA 1
ATOM 1610 C C . GLU A 1 192 ? 7.711 -6.419 16.128 1.00 88.19 192 GLU A C 1
ATOM 1612 O O . GLU A 1 192 ? 8.844 -6.900 16.078 1.00 88.19 192 GLU A O 1
ATOM 1617 N N . ASN A 1 193 ? 6.616 -7.169 15.977 1.00 88.88 193 ASN A N 1
ATOM 1618 C CA . ASN A 1 193 ? 6.675 -8.614 15.761 1.00 88.88 193 ASN A CA 1
ATOM 1619 C C . ASN A 1 193 ? 7.253 -8.983 14.389 1.00 88.88 193 ASN A C 1
ATOM 1621 O O . ASN A 1 193 ? 8.143 -9.826 14.328 1.00 88.88 193 ASN A O 1
ATOM 1625 N N . LEU A 1 194 ? 6.833 -8.316 13.307 1.00 87.44 194 LEU A N 1
ATOM 1626 C CA . LEU A 1 194 ? 7.394 -8.525 11.965 1.00 87.44 194 LEU A CA 1
ATOM 1627 C C . LEU A 1 194 ? 8.920 -8.350 11.938 1.00 87.44 194 LEU A C 1
ATOM 1629 O O . LEU A 1 194 ? 9.629 -9.137 11.308 1.00 87.44 194 LEU A O 1
ATOM 1633 N N . LEU A 1 195 ? 9.427 -7.322 12.626 1.00 85.12 195 LEU A N 1
ATOM 1634 C CA . LEU A 1 195 ? 10.860 -7.041 12.731 1.00 85.12 195 LEU A CA 1
ATOM 1635 C C . LEU A 1 195 ? 11.591 -8.103 13.565 1.00 85.12 195 LEU A C 1
ATOM 1637 O O . LEU A 1 195 ? 12.690 -8.514 13.193 1.00 85.12 195 LEU A O 1
ATOM 1641 N N . LYS A 1 196 ? 10.994 -8.566 14.671 1.00 82.75 196 LYS A N 1
ATOM 1642 C CA . LYS A 1 196 ? 11.579 -9.597 15.549 1.00 82.75 196 LYS A CA 1
ATOM 1643 C C . LYS A 1 196 ? 11.649 -10.965 14.890 1.00 82.75 196 LYS A C 1
ATOM 1645 O O . LYS A 1 196 ? 12.674 -11.635 14.984 1.00 82.75 196 LYS A O 1
ATOM 1650 N N . GLU A 1 197 ? 10.573 -11.369 14.227 1.00 74.00 197 GLU A N 1
ATOM 1651 C CA . GLU A 1 197 ? 10.469 -12.675 13.576 1.00 74.00 197 GLU A CA 1
ATOM 1652 C C . GLU A 1 197 ? 11.261 -12.731 12.264 1.00 74.00 197 GLU A C 1
ATOM 1654 O O . GLU A 1 197 ? 11.345 -13.785 11.644 1.00 74.00 197 GLU A O 1
ATOM 1659 N N . LYS A 1 198 ? 11.853 -11.605 11.833 1.00 67.75 198 LYS A N 1
ATOM 1660 C CA . LYS A 1 198 ? 12.534 -11.454 10.539 1.00 67.75 198 LYS A CA 1
ATOM 1661 C C . LYS A 1 198 ? 11.662 -11.894 9.353 1.00 67.75 198 LYS A C 1
ATOM 1663 O O . LYS A 1 198 ? 12.193 -12.133 8.277 1.00 67.75 198 LYS A O 1
ATOM 1668 N N . LEU A 1 199 ? 10.335 -11.924 9.509 1.00 61.28 199 LEU A N 1
ATOM 1669 C CA . LEU A 1 199 ? 9.382 -12.397 8.493 1.00 61.28 199 LEU A CA 1
ATOM 1670 C C . LEU A 1 199 ? 9.446 -11.606 7.182 1.00 61.28 199 LEU A C 1
ATOM 1672 O O . LEU A 1 199 ? 9.141 -12.132 6.117 1.00 61.28 199 LEU A O 1
ATOM 1676 N N . ILE A 1 200 ? 9.824 -10.332 7.270 1.00 59.06 200 ILE A N 1
ATOM 1677 C CA . ILE A 1 200 ? 10.054 -9.461 6.110 1.00 59.06 200 ILE A CA 1
ATOM 1678 C C . ILE A 1 200 ? 11.558 -9.386 5.782 1.00 59.06 200 ILE A C 1
ATOM 1680 O O . ILE A 1 200 ? 11.936 -9.022 4.679 1.00 59.06 200 ILE A O 1
ATOM 1684 N N . PHE A 1 201 ? 12.434 -9.757 6.720 1.00 60.06 201 PHE A N 1
ATOM 1685 C CA . PHE A 1 201 ? 13.836 -9.332 6.762 1.00 60.06 201 PHE A CA 1
ATOM 1686 C C . PHE A 1 201 ? 14.841 -10.479 6.847 1.00 60.06 201 PHE A C 1
ATOM 1688 O O . PHE A 1 201 ? 15.954 -10.276 7.343 1.00 60.06 201 PHE A O 1
ATOM 1695 N N . GLU A 1 202 ? 14.504 -11.681 6.374 1.00 54.44 202 GLU A N 1
ATOM 1696 C CA . GLU A 1 202 ? 15.558 -12.631 6.031 1.00 54.44 202 GLU A CA 1
ATOM 1697 C C . GLU A 1 202 ? 16.409 -11.998 4.932 1.00 54.44 202 GLU A C 1
ATOM 1699 O O . GLU A 1 202 ? 16.030 -11.901 3.767 1.00 54.44 202 GLU A O 1
ATOM 1704 N N . ASN A 1 203 ? 17.530 -11.444 5.400 1.00 52.50 203 ASN A N 1
ATOM 1705 C CA . ASN A 1 203 ? 18.471 -10.623 4.672 1.00 52.50 203 ASN A CA 1
ATOM 1706 C C . ASN A 1 203 ? 18.687 -11.170 3.267 1.00 52.50 203 ASN A C 1
ATOM 1708 O O . ASN A 1 203 ? 18.956 -12.360 3.098 1.00 52.50 203 ASN A O 1
ATOM 1712 N N . LEU A 1 204 ? 18.741 -10.270 2.288 1.00 49.06 204 LEU A N 1
ATOM 1713 C CA . LEU A 1 204 ? 19.359 -10.5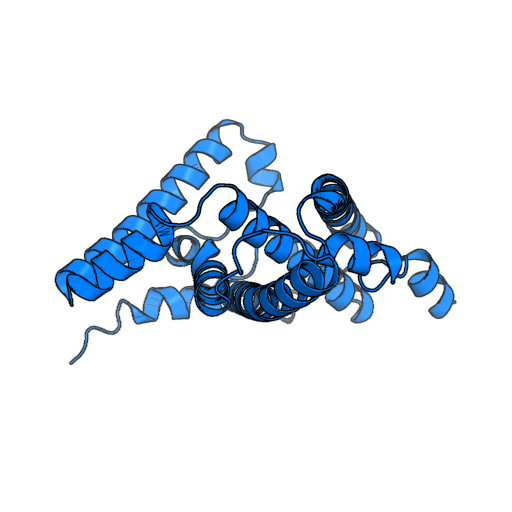51 0.997 1.00 49.06 204 LEU A CA 1
ATOM 1714 C C . LEU A 1 204 ? 20.680 -11.323 1.159 1.00 49.06 204 LEU A C 1
ATOM 1716 O O . LEU A 1 204 ? 20.938 -12.205 0.364 1.00 49.06 204 LEU A O 1
ATOM 1720 N N . GLN A 1 205 ? 21.454 -11.089 2.228 1.00 44.72 205 GLN A N 1
ATOM 1721 C CA . GLN A 1 205 ? 22.643 -11.876 2.577 1.00 44.72 205 GLN A CA 1
ATOM 1722 C C . GLN A 1 205 ? 22.387 -13.395 2.701 1.00 44.72 205 GLN A C 1
ATOM 1724 O O . GLN A 1 205 ? 23.123 -14.174 2.111 1.00 44.72 205 GLN A O 1
ATOM 1729 N N . ASN A 1 206 ? 21.319 -13.822 3.385 1.00 47.56 206 ASN A N 1
ATOM 1730 C CA . ASN A 1 206 ? 20.957 -15.241 3.493 1.00 47.56 206 ASN A CA 1
ATOM 1731 C C . ASN A 1 206 ? 20.395 -15.783 2.166 1.00 47.56 206 ASN A C 1
ATOM 1733 O O . ASN A 1 206 ? 20.649 -16.931 1.818 1.00 47.56 206 ASN A O 1
ATOM 1737 N N . VAL A 1 207 ? 19.676 -14.962 1.392 1.00 48.72 207 VAL A N 1
ATOM 1738 C CA . VAL A 1 207 ? 19.179 -15.345 0.054 1.00 48.72 207 VAL A CA 1
ATOM 1739 C C . VAL A 1 207 ? 20.323 -15.448 -0.973 1.00 48.72 207 VAL A C 1
ATOM 1741 O O . VAL A 1 207 ? 20.274 -16.284 -1.875 1.00 48.72 207 VAL A O 1
ATOM 1744 N N . ILE A 1 208 ? 21.375 -14.637 -0.822 1.00 44.81 208 ILE A N 1
ATOM 1745 C CA . ILE A 1 208 ? 22.617 -14.668 -1.610 1.00 44.81 208 ILE A CA 1
ATOM 1746 C C . ILE A 1 208 ? 23.435 -15.925 -1.281 1.00 44.81 208 ILE A C 1
ATOM 1748 O O . ILE A 1 208 ? 23.971 -16.544 -2.199 1.00 44.81 208 ILE A O 1
ATOM 1752 N N . ASP A 1 209 ? 23.501 -16.329 -0.009 1.00 40.00 209 ASP A N 1
ATOM 1753 C CA . ASP A 1 209 ? 24.257 -17.513 0.421 1.00 40.00 209 ASP A CA 1
ATOM 1754 C C . ASP A 1 209 ? 23.563 -18.848 0.076 1.00 40.00 209 ASP A C 1
ATOM 1756 O O . ASP A 1 209 ? 24.240 -19.861 -0.044 1.00 40.00 209 ASP A O 1
ATOM 1760 N N . ILE A 1 210 ? 22.247 -18.866 -0.180 1.00 41.88 210 ILE A N 1
ATOM 1761 C CA . ILE A 1 210 ? 21.515 -20.060 -0.668 1.00 41.88 210 ILE A CA 1
ATOM 1762 C C . ILE A 1 210 ? 21.755 -20.324 -2.173 1.00 41.88 210 ILE A C 1
ATOM 1764 O O . ILE A 1 210 ? 21.473 -21.415 -2.667 1.00 41.88 210 ILE A O 1
ATOM 1768 N N . LYS A 1 211 ? 22.283 -19.345 -2.924 1.00 40.25 211 LYS A N 1
ATOM 1769 C CA . LYS A 1 211 ? 22.556 -19.450 -4.373 1.00 40.25 211 LYS A CA 1
ATOM 1770 C C . LYS A 1 211 ? 24.055 -19.573 -4.724 1.00 40.25 211 LYS A C 1
ATOM 1772 O O . LYS A 1 211 ? 24.401 -19.419 -5.896 1.00 40.25 211 LYS A O 1
ATOM 1777 N N . LYS A 1 212 ? 24.930 -19.845 -3.749 1.00 37.66 212 LYS A N 1
ATOM 1778 C CA . LYS A 1 212 ? 26.341 -20.232 -3.955 1.00 37.66 212 LYS A CA 1
ATOM 1779 C C . LYS A 1 212 ? 26.547 -21.708 -3.647 1.00 37.66 212 LYS A C 1
ATOM 1781 O O . LYS A 1 212 ? 27.408 -22.303 -4.328 1.00 37.66 212 LYS A O 1
#

pLDDT: mean 83.31, std 14.42, range [34.16, 97.88]

Secondary structure (DSSP, 8-state):
---GGGHHHHHHHTT-B-HHHHTTS-GGGPPBHHHHHHHHHHHHHHHHHHHHHHHHHTT---PPP-HHHHHHHHHHTTTTHHHH-PPPHHHHHH-HHHHHHHHHHHHHHHHHHHHHHHHH-HHHHHHHHIIIIIS--HHHHHHHHHHHHHHHHHHHHHHHHTTSS-HHHHHHHHHHHHHHHHHTTTT-HHHHHHHHTTTTT--HHHHHHTT-